Protein AF-A0A7C0XQM9-F1 (afdb_monomer)

Sequence (302 aa):
MDILKLLKTKVIPPDDASYVVSLVIEGLASDVESVFIKGLSRVKKVVLAKAFTKYGWVLAIYGAIGMTYKDLLLIYYNLENPRWTASALIHEAVHIGLGISRADTLDLINDETLAYVASFKSGMLDLYINSINYAVSTLSNCVKAYDEYDLSNIVVPRLIAHKLTNYEFKELLKLVDTDKASLIKLWLRSELSTHELRALATALKLIGLKIKELQKYACREVKESLGIAEYDFRYEGVDSSFLRMIKVLDKAAEDKERARKVLEPWWDELEDLKDLVDTYLDLRSGRLDMLKRILKDLRTNN

Mean predicted aligned error: 6.23 Å

Solvent-accessible surface area (backbone atoms only — not comparable to full-atom values): 16194 Å² total; per-residue (Å²): 129,65,62,68,62,51,47,70,72,28,36,33,56,62,82,74,31,57,63,38,49,48,53,38,69,78,30,56,32,80,70,42,44,68,39,34,52,51,12,54,70,76,33,74,34,35,37,56,21,41,60,87,34,48,60,22,47,54,29,54,72,71,64,42,58,48,49,78,54,91,58,30,35,40,27,38,48,18,84,86,50,45,65,39,28,29,35,36,47,46,23,52,24,25,43,58,30,69,62,70,71,66,81,46,71,55,44,34,25,50,47,38,15,52,16,44,22,47,21,34,50,21,75,43,44,77,83,45,48,66,61,48,52,50,49,30,57,42,21,42,67,24,37,61,86,68,57,58,64,52,36,41,61,45,50,52,11,46,65,45,16,75,74,48,49,87,56,60,51,66,56,57,54,56,38,46,78,73,35,73,60,36,64,61,57,53,45,71,71,49,97,72,53,72,47,51,48,15,13,52,23,32,51,34,51,71,62,72,46,87,53,79,90,34,54,87,47,45,64,78,74,39,76,63,79,89,62,76,72,91,70,61,72,84,58,61,69,60,36,76,58,45,55,49,48,48,53,50,52,53,60,21,18,75,38,70,90,50,20,62,70,67,44,48,94,45,36,87,46,37,61,92,40,45,71,61,50,53,52,47,34,54,61,44,29,56,52,50,53,52,50,52,49,54,54,47,57,60,64,75,75,111

Secondary structure (DSSP, 8-state):
--HHHHHHHHEESHHHHHHHHHHHHHH--TTTHHHHHHHHHHSSEEEEEPTTSHHHHHHHHHT-SEEEETTEEEEE--SS-THHHHHHHHHHHHHHHH-----SHHHHHHHHHHHHHHHIIIIIHHHHHHHHHHHHHHHHTTB--S-HHHIIIIIHHHHHHHHHTTS-HHHHHHHHHH-TTHHHHHHTTS---HHHHHHHHHHHHHTT---GGGGGG--PPBPP-S---S--GGGTT--HHHHHHHHHHHHHHT-HHHHHHHHGGGHHHHGGGHHHHHHHHHHHHHHHHHHHHHHHHHHH--

Structure (mmCIF, N/CA/C/O backbone):
data_AF-A0A7C0XQM9-F1
#
_entry.id   AF-A0A7C0XQM9-F1
#
loop_
_atom_site.group_PDB
_atom_site.id
_atom_site.type_symbol
_atom_site.label_atom_id
_atom_site.label_alt_id
_atom_site.label_comp_id
_atom_site.label_asym_id
_atom_site.label_entity_id
_atom_site.label_seq_id
_atom_site.pdbx_PDB_ins_code
_atom_site.Cartn_x
_atom_site.Cartn_y
_atom_site.Cartn_z
_atom_site.occupancy
_atom_site.B_iso_or_equiv
_atom_site.auth_seq_id
_atom_site.auth_comp_id
_atom_site.auth_asym_id
_atom_site.auth_atom_id
_atom_site.pdbx_PDB_model_num
ATOM 1 N N . MET A 1 1 ? -10.282 -24.094 0.397 1.00 62.53 1 MET A N 1
ATOM 2 C CA . MET A 1 1 ? -9.345 -24.207 -0.743 1.00 62.53 1 MET A CA 1
ATOM 3 C C . MET A 1 1 ? -7.954 -24.129 -0.154 1.00 62.53 1 MET A C 1
ATOM 5 O O . MET A 1 1 ? -7.745 -23.243 0.653 1.00 62.53 1 MET A O 1
ATOM 9 N N . ASP A 1 2 ? -7.058 -25.057 -0.486 1.00 86.31 2 ASP A N 1
ATOM 10 C CA . ASP A 1 2 ? -5.684 -25.049 0.034 1.00 86.31 2 ASP A CA 1
ATOM 11 C C . ASP A 1 2 ? -4.927 -23.812 -0.489 1.00 86.31 2 ASP A C 1
ATOM 13 O O . ASP A 1 2 ? -4.716 -23.668 -1.699 1.00 86.31 2 ASP A O 1
ATOM 17 N N . ILE A 1 3 ? -4.566 -22.906 0.424 1.00 90.56 3 ILE A N 1
ATOM 18 C CA . ILE A 1 3 ? -3.878 -21.646 0.130 1.00 90.56 3 ILE A CA 1
ATOM 19 C C . ILE A 1 3 ? -2.491 -21.870 -0.486 1.00 90.56 3 ILE A C 1
ATOM 21 O O . ILE A 1 3 ? -2.117 -21.151 -1.415 1.00 90.56 3 ILE A O 1
ATOM 25 N N . LEU A 1 4 ? -1.760 -22.909 -0.067 1.00 90.06 4 LEU A N 1
ATOM 26 C CA . LEU A 1 4 ? -0.447 -23.237 -0.621 1.00 90.06 4 LEU A CA 1
ATOM 27 C C . LEU A 1 4 ? -0.584 -23.637 -2.089 1.00 90.06 4 LEU A C 1
ATOM 29 O O . LEU A 1 4 ? 0.167 -23.168 -2.949 1.00 90.06 4 LEU A O 1
ATOM 33 N N . LYS A 1 5 ? -1.583 -24.471 -2.394 1.00 89.94 5 LYS A N 1
ATOM 34 C CA . LYS A 1 5 ? -1.900 -24.864 -3.772 1.00 89.94 5 LYS A CA 1
ATOM 35 C C . LYS A 1 5 ? -2.326 -23.659 -4.616 1.00 89.94 5 LYS A C 1
ATOM 37 O O . LYS A 1 5 ? -1.919 -23.547 -5.775 1.00 89.94 5 LYS A O 1
ATOM 42 N N . LEU A 1 6 ? -3.122 -22.750 -4.053 1.00 91.56 6 LEU A N 1
ATOM 43 C CA . LEU A 1 6 ? -3.544 -21.529 -4.743 1.00 91.56 6 LEU A CA 1
ATOM 44 C C . LEU A 1 6 ? -2.346 -20.634 -5.087 1.00 91.56 6 LEU A C 1
ATOM 46 O O . LEU A 1 6 ? -2.199 -20.217 -6.234 1.00 91.56 6 LEU A O 1
ATOM 50 N N . LEU A 1 7 ? -1.470 -20.378 -4.118 1.00 92.12 7 LEU A N 1
ATOM 51 C CA . LEU A 1 7 ? -0.290 -19.538 -4.301 1.00 92.12 7 LEU A CA 1
ATOM 52 C C . LEU A 1 7 ? 0.687 -20.145 -5.312 1.00 92.12 7 LEU A C 1
ATOM 54 O O . LEU A 1 7 ? 1.045 -19.478 -6.281 1.00 92.12 7 LEU A O 1
ATOM 58 N N . LYS A 1 8 ? 1.023 -21.436 -5.181 1.00 89.19 8 LYS A N 1
ATOM 59 C CA . LYS A 1 8 ? 1.911 -22.139 -6.128 1.00 89.19 8 LYS A CA 1
ATOM 60 C C . LYS A 1 8 ? 1.404 -22.127 -7.571 1.00 89.19 8 LYS A C 1
ATOM 62 O O . LYS A 1 8 ? 2.198 -22.203 -8.501 1.00 89.19 8 LYS A O 1
ATOM 67 N N . THR A 1 9 ? 0.089 -22.057 -7.775 1.00 90.00 9 THR A N 1
ATOM 68 C CA . THR A 1 9 ? -0.500 -22.022 -9.122 1.00 90.00 9 THR A CA 1
ATOM 69 C C . THR A 1 9 ? -0.683 -20.609 -9.666 1.00 90.00 9 THR A C 1
ATOM 71 O O . THR A 1 9 ? -0.750 -20.446 -10.887 1.00 90.00 9 THR A O 1
ATOM 74 N N . LYS A 1 10 ? -0.771 -19.584 -8.812 1.00 93.12 10 LYS A N 1
ATOM 75 C CA . LYS A 1 10 ? -1.000 -18.194 -9.235 1.00 93.12 10 LYS A CA 1
ATOM 76 C C . LYS A 1 10 ? 0.265 -17.353 -9.336 1.00 93.12 10 LYS A C 1
ATOM 78 O O . LYS A 1 10 ? 0.301 -16.497 -10.218 1.00 93.12 10 LYS A O 1
ATOM 83 N N . VAL A 1 11 ? 1.247 -17.568 -8.465 1.00 93.56 11 VAL A N 1
ATOM 84 C CA . VAL A 1 11 ? 2.450 -16.733 -8.379 1.00 93.56 11 VAL A CA 1
ATOM 85 C C . VAL A 1 11 ? 3.465 -17.146 -9.444 1.00 93.56 11 VAL A C 1
ATOM 87 O O . VAL A 1 11 ? 3.767 -18.329 -9.596 1.00 93.56 11 VAL A O 1
ATOM 90 N N . ILE A 1 12 ? 3.966 -16.170 -10.201 1.00 92.25 12 ILE A N 1
ATOM 91 C CA . ILE A 1 12 ? 4.981 -16.349 -11.241 1.00 92.25 12 ILE A CA 1
ATOM 92 C C . ILE A 1 12 ? 6.091 -15.287 -11.118 1.00 92.25 12 ILE A C 1
ATOM 94 O O . ILE A 1 12 ? 5.784 -14.160 -10.731 1.00 92.25 12 ILE A O 1
ATOM 98 N N . PRO A 1 13 ? 7.346 -15.609 -11.488 1.00 87.12 13 PRO A N 1
ATOM 99 C CA . PRO A 1 13 ? 7.817 -16.935 -11.899 1.00 87.12 13 PRO A CA 1
ATOM 100 C C . PRO A 1 13 ? 7.922 -17.917 -10.705 1.00 87.12 13 PRO A C 1
ATOM 102 O O . PRO A 1 13 ? 8.110 -17.476 -9.573 1.00 87.12 13 PRO A O 1
ATOM 105 N N . PRO A 1 14 ? 7.792 -19.243 -10.923 1.00 75.31 14 PRO A N 1
ATOM 106 C CA . PRO A 1 14 ? 7.756 -20.230 -9.835 1.00 75.31 14 PRO A CA 1
ATOM 107 C C . PRO A 1 14 ? 9.020 -20.282 -8.965 1.00 75.31 14 PRO A C 1
ATOM 109 O O . PRO A 1 14 ? 8.920 -20.542 -7.767 1.00 75.31 14 PRO A O 1
ATOM 112 N N . ASP A 1 15 ? 10.189 -20.018 -9.551 1.00 78.62 15 ASP A N 1
ATOM 113 C CA . ASP A 1 15 ? 11.476 -20.149 -8.857 1.00 78.62 15 ASP A CA 1
ATOM 114 C C . ASP A 1 15 ? 11.630 -19.088 -7.757 1.00 78.62 15 ASP A C 1
ATOM 116 O O . ASP A 1 15 ? 11.975 -19.411 -6.619 1.00 78.62 15 ASP A O 1
ATOM 120 N N . ASP A 1 16 ? 11.258 -17.840 -8.061 1.00 74.06 16 ASP A N 1
ATOM 121 C CA . ASP A 1 16 ? 11.227 -16.735 -7.093 1.00 74.06 16 ASP A CA 1
ATOM 122 C C . ASP A 1 16 ? 10.041 -16.851 -6.115 1.00 74.06 16 ASP A C 1
ATOM 124 O O . ASP A 1 16 ? 10.056 -16.286 -5.020 1.00 74.06 16 ASP A O 1
ATOM 128 N N . ALA A 1 17 ? 8.996 -17.595 -6.494 1.00 79.25 17 ALA A N 1
ATOM 129 C CA . ALA A 1 17 ? 7.778 -17.713 -5.704 1.00 79.25 17 ALA A CA 1
ATOM 130 C C . ALA A 1 17 ? 7.969 -18.540 -4.430 1.00 79.25 17 ALA A C 1
ATOM 132 O O . ALA A 1 17 ? 7.284 -18.282 -3.447 1.00 79.25 17 ALA A O 1
ATOM 133 N N . SER A 1 18 ? 8.865 -19.531 -4.422 1.00 85.50 18 SER A N 1
ATOM 134 C CA . SER A 1 18 ? 8.952 -20.515 -3.330 1.00 85.50 18 SER A CA 1
ATOM 135 C C . SER A 1 18 ? 9.133 -19.876 -1.945 1.00 85.50 18 SER A C 1
ATOM 137 O O . SER A 1 18 ? 8.379 -20.201 -1.026 1.00 85.50 18 SER A O 1
ATOM 139 N N . TYR A 1 19 ? 10.061 -18.925 -1.823 1.00 89.25 19 TYR A N 1
ATOM 140 C CA . TYR A 1 19 ? 10.363 -18.247 -0.562 1.00 89.25 19 TYR A CA 1
ATOM 141 C C . TYR A 1 19 ? 9.308 -17.204 -0.171 1.00 89.25 19 TYR A C 1
ATOM 143 O O . TYR A 1 19 ? 8.887 -17.134 0.979 1.00 89.25 19 TYR A O 1
ATOM 151 N N . VAL A 1 20 ? 8.806 -16.413 -1.124 1.00 93.44 20 VAL A N 1
ATOM 152 C CA . VAL A 1 20 ? 7.725 -15.448 -0.839 1.00 93.44 20 VAL A CA 1
ATOM 153 C C . VAL A 1 20 ? 6.455 -16.180 -0.405 1.00 93.44 20 VAL A C 1
ATOM 155 O O . VAL A 1 20 ? 5.781 -15.761 0.533 1.00 93.44 20 VAL A O 1
ATOM 158 N N . VAL A 1 21 ? 6.140 -17.303 -1.053 1.00 94.31 21 VAL A N 1
ATOM 159 C CA . VAL A 1 21 ? 4.997 -18.144 -0.695 1.00 94.31 21 VAL A CA 1
ATOM 160 C C . VAL A 1 21 ? 5.174 -18.743 0.695 1.00 94.31 21 VAL A C 1
ATOM 162 O O . VAL A 1 21 ? 4.203 -18.736 1.443 1.00 94.31 21 VAL A O 1
ATOM 165 N N . SER A 1 22 ? 6.366 -19.217 1.078 1.00 93.88 22 SER A N 1
ATOM 166 C CA . SER A 1 22 ? 6.574 -19.717 2.444 1.00 93.88 22 SER A CA 1
ATOM 167 C C . SER A 1 22 ? 6.374 -18.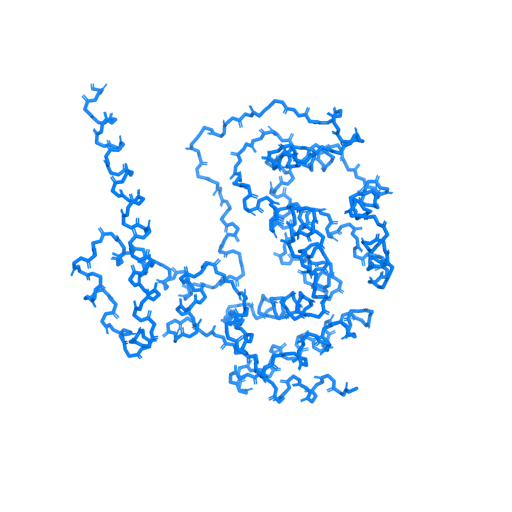614 3.482 1.00 93.88 22 SER A C 1
ATOM 169 O O . SER A 1 22 ? 5.627 -18.829 4.430 1.00 93.88 22 SER A O 1
ATOM 171 N N . LEU A 1 23 ? 6.911 -17.408 3.250 1.00 95.56 23 LEU A N 1
ATOM 172 C CA . LEU A 1 23 ? 6.701 -16.256 4.137 1.00 95.56 23 LEU A CA 1
ATOM 173 C C . LEU A 1 23 ? 5.214 -15.914 4.313 1.00 95.56 23 LEU A C 1
ATOM 175 O O . LEU A 1 23 ? 4.776 -15.633 5.426 1.00 95.56 23 LEU A O 1
ATOM 179 N N . VAL A 1 24 ? 4.427 -15.952 3.232 1.00 96.69 24 VAL A N 1
ATOM 180 C CA . VAL A 1 24 ? 2.978 -15.716 3.315 1.00 96.69 24 VAL A CA 1
ATOM 181 C C . VAL A 1 24 ? 2.279 -16.846 4.067 1.00 96.69 24 VAL A C 1
ATOM 183 O O . VAL A 1 24 ? 1.455 -16.570 4.924 1.00 96.69 24 VAL A O 1
ATOM 186 N N . ILE A 1 25 ? 2.593 -18.109 3.780 1.00 95.00 25 ILE A N 1
ATOM 187 C CA . ILE A 1 25 ? 1.937 -19.256 4.427 1.00 95.00 25 ILE A CA 1
ATOM 188 C C . ILE A 1 25 ? 2.244 -19.329 5.924 1.00 95.00 25 ILE A C 1
ATOM 190 O O . ILE A 1 25 ? 1.354 -19.637 6.710 1.00 95.00 25 ILE A O 1
ATOM 194 N N . GLU A 1 26 ? 3.484 -19.053 6.314 1.00 94.19 26 GLU A N 1
ATOM 195 C CA . GLU A 1 26 ? 3.918 -19.079 7.712 1.00 94.19 26 GLU A CA 1
ATOM 196 C C . GLU A 1 26 ? 3.414 -17.860 8.495 1.00 94.19 26 GLU A C 1
ATOM 198 O O . GLU A 1 26 ? 3.158 -17.968 9.693 1.00 94.19 26 GLU A O 1
ATOM 203 N N . GLY A 1 27 ? 3.274 -16.709 7.827 1.00 94.38 27 GLY A N 1
ATOM 204 C CA . GLY A 1 27 ? 2.912 -15.444 8.463 1.00 94.38 27 GLY A CA 1
ATOM 205 C C . GLY A 1 27 ? 1.423 -15.100 8.447 1.00 94.38 27 GLY A C 1
ATOM 206 O O . GLY A 1 27 ? 0.978 -14.381 9.336 1.00 94.38 27 GLY A O 1
ATOM 207 N N . LEU A 1 28 ? 0.641 -15.559 7.462 1.00 97.44 28 LEU A N 1
ATOM 208 C CA . LEU A 1 28 ? -0.731 -15.083 7.250 1.00 97.44 28 LEU A CA 1
ATOM 209 C C . LEU A 1 28 ? -1.633 -15.355 8.460 1.00 97.44 28 LEU A C 1
ATOM 211 O O . LEU A 1 28 ? -1.853 -16.498 8.859 1.00 97.44 28 LEU A O 1
ATOM 215 N N . ALA A 1 29 ? -2.217 -14.288 9.004 1.00 97.50 29 ALA A N 1
ATOM 216 C CA . ALA A 1 29 ? -3.145 -14.393 10.121 1.00 97.50 29 ALA A CA 1
ATOM 217 C C . ALA A 1 29 ? -4.414 -15.182 9.739 1.00 97.50 29 ALA A C 1
ATOM 219 O O . ALA A 1 29 ? -5.052 -14.924 8.714 1.00 97.50 29 ALA A O 1
ATOM 220 N N . SER A 1 30 ? -4.811 -16.130 10.595 1.00 96.25 30 SER A N 1
ATOM 221 C CA . SER A 1 30 ? -5.924 -17.055 10.311 1.00 96.25 30 SER A CA 1
ATOM 222 C C . SER A 1 30 ? -7.278 -16.364 10.086 1.00 96.25 30 SER A C 1
ATOM 224 O O . SER A 1 30 ? -8.079 -16.812 9.266 1.00 96.25 30 SER A O 1
ATOM 226 N N . ASP A 1 31 ? -7.529 -15.235 10.754 1.00 97.44 31 ASP A N 1
ATOM 227 C CA . ASP A 1 31 ? -8.754 -14.440 10.618 1.00 97.44 31 ASP A CA 1
ATOM 228 C C . ASP A 1 31 ? -8.759 -13.539 9.364 1.00 97.44 31 ASP A C 1
ATOM 230 O O . ASP A 1 31 ? -9.816 -13.055 8.949 1.00 97.44 31 ASP A O 1
ATOM 234 N N . VAL A 1 32 ? -7.606 -13.379 8.703 1.00 98.00 32 VAL A N 1
ATOM 235 C CA . VAL A 1 32 ? -7.420 -12.653 7.432 1.00 98.00 32 VAL A CA 1
ATOM 236 C C . VAL A 1 32 ? -7.522 -13.589 6.220 1.00 98.00 32 VAL A C 1
ATOM 238 O O . VAL A 1 32 ? -7.944 -13.164 5.138 1.00 98.00 32 VAL A O 1
ATOM 241 N N . GLU A 1 33 ? -7.184 -14.873 6.390 1.00 97.25 33 GLU A N 1
ATOM 242 C CA . GLU A 1 33 ? -7.011 -15.857 5.309 1.00 97.25 33 GLU A CA 1
ATOM 243 C C . GLU A 1 33 ? -8.175 -15.879 4.309 1.00 97.25 33 GLU A C 1
ATOM 245 O O . GLU A 1 33 ? -7.972 -15.877 3.093 1.00 97.25 33 GLU A O 1
ATOM 250 N N . SER A 1 34 ? -9.413 -15.841 4.806 1.00 96.06 34 SER A N 1
ATOM 251 C CA . SER A 1 34 ? -10.606 -15.890 3.952 1.00 96.06 34 SER A CA 1
ATOM 252 C C . SER A 1 34 ? -10.695 -14.717 2.963 1.00 96.06 34 SER A C 1
ATOM 254 O O . SER A 1 34 ? -11.076 -14.911 1.803 1.00 96.06 34 SER A O 1
ATOM 256 N N . VAL A 1 35 ? -10.303 -13.512 3.388 1.00 97.75 35 VAL A N 1
ATOM 257 C CA . VAL A 1 35 ? -10.314 -12.301 2.555 1.00 97.75 35 VAL A CA 1
ATOM 258 C C . VAL A 1 35 ? -9.148 -12.329 1.574 1.00 97.75 35 VAL A C 1
ATOM 260 O O . VAL A 1 35 ? -9.344 -12.060 0.388 1.00 97.75 35 VAL A O 1
ATOM 263 N N . PHE A 1 36 ? -7.969 -12.749 2.033 1.00 98.00 36 PHE A N 1
ATOM 264 C CA . PHE A 1 36 ? -6.795 -12.936 1.183 1.00 98.00 36 PHE A CA 1
ATOM 265 C C . PHE A 1 36 ? -7.066 -13.932 0.040 1.00 98.00 36 PHE A C 1
ATOM 267 O O . PHE A 1 36 ? -6.849 -13.623 -1.136 1.00 98.00 36 PHE A O 1
ATOM 274 N N . ILE A 1 37 ? -7.641 -15.100 0.355 1.00 97.00 37 ILE A N 1
ATOM 275 C CA . ILE A 1 37 ? -8.032 -16.113 -0.637 1.00 97.00 37 ILE A CA 1
ATOM 276 C C . ILE A 1 37 ? -9.053 -15.550 -1.632 1.00 97.00 37 ILE A C 1
ATOM 278 O O . ILE A 1 37 ? -8.925 -15.766 -2.843 1.00 97.00 37 ILE A O 1
ATOM 282 N N . LYS A 1 38 ? -10.064 -14.822 -1.139 1.00 96.56 38 LYS A N 1
ATOM 283 C CA . LYS A 1 38 ? -11.065 -14.162 -1.986 1.00 96.56 38 LYS A CA 1
ATOM 284 C C . LYS A 1 38 ? -10.393 -13.199 -2.967 1.00 96.56 38 LYS A C 1
ATOM 286 O O . LYS A 1 38 ? -10.725 -13.234 -4.152 1.00 96.56 38 LYS A O 1
ATOM 291 N N . GLY A 1 39 ? -9.418 -12.416 -2.517 1.00 96.44 39 GLY A N 1
ATOM 292 C CA . GLY A 1 39 ? -8.620 -11.534 -3.365 1.00 96.44 39 GLY A CA 1
ATOM 293 C C . GLY A 1 39 ? -7.856 -12.267 -4.459 1.00 96.44 39 GLY A C 1
ATOM 294 O O . GLY A 1 39 ? -8.054 -12.011 -5.647 1.00 96.44 39 GLY A O 1
ATOM 295 N N . LEU A 1 40 ? -7.058 -13.264 -4.075 1.00 95.88 40 LEU A N 1
ATOM 296 C CA . LEU A 1 40 ? -6.293 -14.074 -5.026 1.00 95.88 40 LEU A CA 1
ATOM 297 C C . LEU A 1 40 ? -7.179 -14.783 -6.056 1.00 95.88 40 LEU A C 1
ATOM 299 O O . LEU A 1 40 ? -6.780 -14.954 -7.210 1.00 95.88 40 LEU A O 1
ATOM 303 N N . SER A 1 41 ? -8.385 -15.203 -5.666 1.00 94.44 41 SER A N 1
ATOM 304 C CA . SER A 1 41 ? -9.328 -15.858 -6.579 1.00 94.44 41 SER A CA 1
ATOM 305 C C . SER A 1 41 ? -9.815 -14.945 -7.713 1.00 94.44 41 SER A C 1
ATOM 307 O O . SER A 1 41 ? -10.169 -15.454 -8.775 1.00 94.44 41 SER A O 1
ATOM 309 N N . ARG A 1 42 ? -9.777 -13.618 -7.519 1.00 94.44 42 ARG A N 1
ATOM 310 C CA . ARG A 1 42 ? -10.271 -12.606 -8.469 1.00 94.44 42 ARG A CA 1
ATOM 311 C C . ARG A 1 42 ? -9.245 -12.176 -9.517 1.00 94.44 42 ARG A C 1
ATOM 313 O O . AR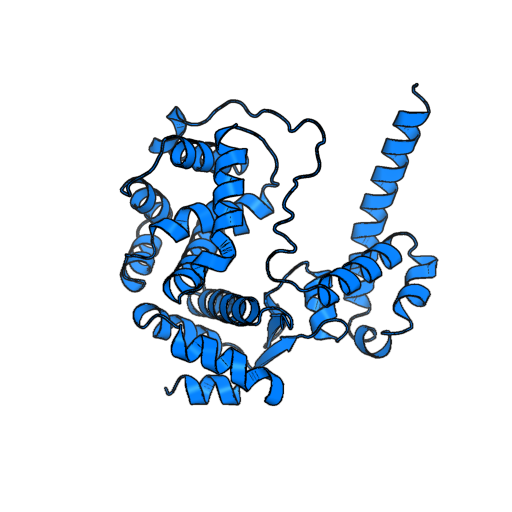G A 1 42 ? -9.629 -11.569 -10.509 1.00 94.44 42 ARG A O 1
ATOM 320 N N . VAL A 1 43 ? -7.968 -12.497 -9.325 1.00 94.62 43 VAL A N 1
ATOM 321 C CA . VAL A 1 43 ? -6.902 -12.198 -10.296 1.00 94.62 43 VAL A CA 1
ATOM 322 C C . VAL A 1 43 ? -6.495 -13.448 -11.051 1.00 94.62 43 VAL A C 1
ATOM 324 O O . VAL A 1 43 ? -6.568 -14.554 -10.518 1.00 94.62 43 VAL A O 1
ATOM 327 N N . LYS A 1 44 ? -6.024 -13.314 -12.289 1.00 95.56 44 LYS A N 1
ATOM 328 C CA . LYS A 1 44 ? -5.575 -14.461 -13.087 1.00 95.56 44 LYS A CA 1
ATOM 329 C C . LYS A 1 44 ? -4.261 -15.027 -12.554 1.00 95.56 44 LYS A C 1
ATOM 331 O O . LYS A 1 44 ? -4.171 -16.229 -12.291 1.00 95.56 44 LYS A O 1
ATOM 336 N N . LYS A 1 45 ? -3.264 -14.159 -12.367 1.00 96.81 45 LYS A N 1
ATOM 337 C CA . LYS A 1 45 ? -1.923 -14.482 -11.860 1.00 96.81 45 LYS A CA 1
ATOM 338 C C . LYS A 1 45 ? -1.406 -13.363 -10.960 1.00 96.81 45 LYS A C 1
ATOM 340 O O . LYS A 1 45 ? -1.832 -12.217 -11.087 1.00 96.81 45 LYS A O 1
ATOM 345 N N . VAL A 1 46 ? -0.473 -13.728 -10.090 1.00 97.31 46 VAL A N 1
ATOM 346 C CA . VAL A 1 46 ? 0.355 -12.798 -9.322 1.00 97.31 46 VAL A CA 1
ATOM 347 C C . VAL A 1 46 ? 1.734 -12.790 -9.965 1.00 97.31 46 VAL A C 1
ATOM 349 O O . VAL A 1 46 ? 2.357 -13.843 -10.078 1.00 97.31 46 VAL A O 1
ATOM 352 N N . VAL A 1 47 ? 2.203 -11.631 -10.406 1.00 97.31 47 VAL A N 1
ATOM 353 C CA . VAL A 1 47 ? 3.529 -11.466 -10.999 1.00 97.31 47 VAL A CA 1
ATOM 354 C C . VAL A 1 47 ? 4.459 -10.863 -9.958 1.00 97.31 47 VAL A C 1
ATOM 356 O O . VAL A 1 47 ? 4.246 -9.731 -9.532 1.00 97.31 47 VAL A O 1
ATOM 359 N N . LEU A 1 48 ? 5.507 -11.598 -9.591 1.00 96.88 48 LEU A N 1
ATOM 360 C CA . LEU A 1 48 ? 6.637 -11.073 -8.833 1.00 96.88 48 LEU A CA 1
ATOM 361 C C . LEU A 1 48 ? 7.562 -10.333 -9.805 1.00 96.88 48 LEU A C 1
ATOM 363 O O . LEU A 1 48 ? 8.354 -10.930 -10.534 1.00 96.88 48 LEU A O 1
ATOM 367 N N . ALA A 1 49 ? 7.386 -9.020 -9.873 1.00 95.25 49 ALA A N 1
ATOM 368 C CA . ALA A 1 49 ? 8.040 -8.147 -10.830 1.00 95.25 49 ALA A CA 1
ATOM 369 C C . ALA A 1 49 ? 9.434 -7.742 -10.339 1.00 95.25 49 ALA A C 1
ATOM 371 O O . ALA A 1 49 ? 9.575 -7.084 -9.310 1.00 95.25 49 ALA A O 1
ATOM 372 N N . LYS A 1 50 ? 10.467 -8.100 -11.102 1.00 94.94 50 LYS A N 1
ATOM 373 C CA . LYS A 1 50 ? 11.852 -7.678 -10.855 1.00 94.94 50 LYS A CA 1
ATOM 374 C C . LYS A 1 50 ? 12.124 -6.311 -11.477 1.00 94.94 50 LYS A C 1
ATOM 376 O O . LYS A 1 50 ? 11.505 -5.941 -12.479 1.00 94.94 50 LYS A O 1
ATOM 381 N N . ALA A 1 51 ? 13.088 -5.581 -10.924 1.00 94.62 51 ALA A N 1
ATOM 382 C CA . ALA A 1 51 ? 13.592 -4.363 -11.550 1.00 94.62 51 ALA A CA 1
ATOM 383 C C . ALA A 1 51 ? 14.087 -4.642 -12.984 1.00 94.62 51 ALA A C 1
ATOM 385 O O . ALA A 1 51 ? 14.600 -5.721 -13.273 1.00 94.62 51 ALA A O 1
ATOM 386 N N . PHE A 1 52 ? 13.936 -3.650 -13.860 1.00 95.25 52 PHE A N 1
ATOM 387 C CA . PHE A 1 52 ? 14.306 -3.674 -15.279 1.00 95.25 52 PHE A CA 1
ATOM 388 C C . PHE A 1 52 ? 13.596 -4.739 -16.130 1.00 95.25 52 PHE A C 1
ATOM 390 O O . PHE A 1 52 ? 14.073 -5.078 -17.205 1.00 95.25 52 PHE A O 1
ATOM 397 N N . THR A 1 53 ? 12.444 -5.232 -15.675 1.00 95.19 53 THR A N 1
ATOM 398 C CA . THR A 1 53 ? 11.528 -6.068 -16.471 1.00 95.19 53 THR A CA 1
ATOM 399 C C . THR A 1 53 ? 10.267 -5.281 -16.807 1.00 95.19 53 THR A C 1
ATOM 401 O O . THR A 1 53 ? 9.946 -4.322 -16.101 1.00 95.19 53 THR A O 1
ATOM 404 N N . LYS A 1 54 ? 9.501 -5.700 -17.817 1.00 94.50 54 LYS A N 1
ATOM 405 C CA . LYS A 1 54 ? 8.236 -5.074 -18.237 1.00 94.50 54 LYS A CA 1
ATOM 406 C C . LYS A 1 54 ? 7.341 -4.695 -17.056 1.00 94.50 54 LYS A C 1
ATOM 408 O O . LYS A 1 54 ? 6.924 -3.551 -16.921 1.00 94.50 54 LYS A O 1
ATOM 413 N N . TYR A 1 55 ? 7.071 -5.635 -16.153 1.00 95.31 55 TYR A N 1
ATOM 414 C CA . TYR A 1 55 ? 6.206 -5.363 -15.000 1.00 95.31 55 TYR A CA 1
ATOM 415 C C . TYR A 1 55 ? 6.899 -4.555 -13.898 1.00 95.31 55 TYR A C 1
ATOM 417 O O . TYR A 1 55 ? 6.223 -3.823 -13.178 1.00 95.31 55 TYR A O 1
ATOM 425 N N . GLY A 1 56 ? 8.230 -4.621 -13.797 1.00 94.62 56 GLY A N 1
ATOM 426 C CA . GLY A 1 56 ? 9.000 -3.704 -12.957 1.00 94.62 56 GLY A CA 1
ATOM 427 C C . GLY A 1 56 ? 8.860 -2.256 -13.430 1.00 94.62 56 GLY A C 1
ATOM 428 O O . GLY A 1 56 ? 8.605 -1.371 -12.618 1.00 94.62 56 GLY A O 1
ATOM 429 N N . TRP A 1 57 ? 8.939 -2.021 -14.742 1.00 94.19 57 TRP A N 1
ATOM 430 C CA . TRP A 1 57 ? 8.735 -0.701 -15.340 1.00 94.19 57 TRP A CA 1
ATOM 431 C C . TRP A 1 57 ? 7.323 -0.167 -15.122 1.00 94.19 57 TRP A C 1
ATOM 433 O O . TRP A 1 57 ? 7.180 1.001 -14.773 1.00 94.19 57 TRP A O 1
ATOM 443 N N . VAL A 1 58 ? 6.293 -1.012 -15.261 1.00 93.69 58 VAL A N 1
ATOM 444 C CA . VAL A 1 58 ? 4.910 -0.629 -14.922 1.00 93.69 58 VAL A CA 1
ATOM 445 C C . VAL A 1 58 ? 4.845 -0.115 -13.483 1.00 93.69 58 VAL A C 1
ATOM 447 O O . VAL A 1 58 ? 4.406 1.009 -13.258 1.00 93.69 58 VAL A O 1
ATOM 450 N N . LEU A 1 59 ? 5.349 -0.889 -12.520 1.00 91.56 59 LEU A N 1
ATOM 451 C CA . LEU A 1 59 ? 5.353 -0.500 -11.109 1.00 91.56 59 LEU A CA 1
ATOM 452 C C . LEU A 1 59 ? 6.108 0.817 -10.862 1.00 91.56 59 LEU A C 1
ATOM 454 O O . LEU A 1 59 ? 5.601 1.694 -10.165 1.00 91.56 59 LEU A O 1
ATOM 458 N N . ALA A 1 60 ? 7.273 1.009 -11.486 1.00 89.75 60 ALA A N 1
ATOM 459 C CA . ALA A 1 60 ? 8.033 2.253 -11.359 1.00 89.75 60 ALA A CA 1
ATOM 460 C C . ALA A 1 60 ? 7.333 3.476 -11.966 1.00 89.75 60 ALA A C 1
ATOM 462 O O . ALA A 1 60 ? 7.339 4.539 -11.349 1.00 89.75 60 ALA A O 1
ATOM 463 N N . ILE A 1 61 ? 6.706 3.337 -13.137 1.00 87.69 61 ILE A N 1
ATOM 464 C CA . ILE A 1 61 ? 5.965 4.427 -13.792 1.00 87.69 61 ILE A CA 1
ATOM 465 C C . ILE A 1 61 ? 4.800 4.899 -12.914 1.00 87.69 61 ILE A C 1
ATOM 467 O O . ILE A 1 61 ? 4.569 6.103 -12.792 1.00 87.69 61 ILE A O 1
ATOM 471 N N . TYR A 1 62 ? 4.101 3.963 -12.268 1.00 85.19 62 TYR A N 1
ATOM 472 C CA . TYR A 1 62 ? 3.007 4.268 -11.343 1.00 85.19 62 TYR A CA 1
ATOM 473 C C .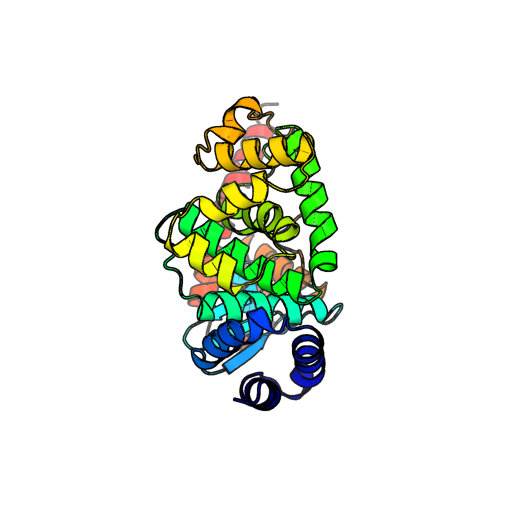 TYR A 1 62 ? 3.475 4.645 -9.929 1.00 85.19 62 TYR A C 1
ATOM 475 O O . TYR A 1 62 ? 2.655 5.079 -9.124 1.00 85.19 62 TYR A O 1
ATOM 483 N N . GLY A 1 63 ? 4.770 4.514 -9.618 1.00 83.12 63 GLY A N 1
ATOM 484 C CA . GLY A 1 63 ? 5.301 4.767 -8.278 1.00 83.12 63 GLY A CA 1
ATOM 485 C C . GLY A 1 63 ? 4.733 3.816 -7.219 1.00 83.12 63 GLY A C 1
ATOM 486 O O . GLY A 1 63 ? 4.458 4.248 -6.104 1.00 83.12 63 GLY A O 1
ATOM 487 N N . ALA A 1 64 ? 4.524 2.547 -7.577 1.00 85.44 64 ALA A N 1
ATOM 488 C CA . ALA A 1 64 ? 3.882 1.542 -6.734 1.00 85.44 64 ALA A CA 1
ATOM 489 C C . ALA A 1 64 ? 4.786 0.321 -6.507 1.00 85.44 64 ALA A C 1
ATOM 491 O O . ALA A 1 64 ? 5.597 -0.034 -7.359 1.00 85.44 64 ALA A O 1
ATOM 492 N N . ILE A 1 65 ? 4.604 -0.362 -5.375 1.00 89.38 65 ILE A N 1
ATOM 493 C CA . ILE A 1 65 ? 5.253 -1.655 -5.072 1.00 89.38 65 ILE A CA 1
ATOM 494 C C . ILE A 1 65 ? 4.294 -2.844 -5.210 1.00 89.38 65 ILE A C 1
ATOM 496 O O . ILE A 1 65 ? 4.715 -3.997 -5.167 1.00 89.38 65 ILE A O 1
ATOM 500 N N . GLY A 1 66 ? 3.008 -2.564 -5.400 1.00 90.81 66 GLY A N 1
ATOM 501 C CA . GLY A 1 66 ? 1.949 -3.523 -5.655 1.00 90.81 66 GLY A CA 1
ATOM 502 C C . GLY A 1 66 ? 0.792 -2.816 -6.355 1.00 90.81 66 GLY A C 1
ATOM 503 O O . GLY A 1 66 ? 0.516 -1.661 -6.044 1.00 90.81 66 GLY A O 1
ATOM 504 N N . MET A 1 67 ? 0.179 -3.449 -7.355 1.00 92.31 67 MET A N 1
ATOM 505 C CA . MET A 1 67 ? -1.028 -2.923 -8.005 1.00 92.31 67 MET A CA 1
ATOM 506 C C . MET A 1 67 ? -1.729 -3.982 -8.855 1.00 92.31 67 MET A C 1
ATOM 508 O O . MET A 1 67 ? -1.121 -4.951 -9.318 1.00 92.31 67 MET A O 1
ATOM 512 N N . THR A 1 68 ? -2.998 -3.739 -9.175 1.00 91.06 68 THR A N 1
ATOM 513 C CA . THR A 1 68 ? -3.672 -4.467 -10.254 1.00 91.06 68 THR A CA 1
ATOM 514 C C . THR A 1 68 ? -3.359 -3.835 -11.612 1.00 91.06 68 THR A C 1
ATOM 516 O O . THR A 1 68 ? -3.444 -2.622 -11.789 1.00 91.06 68 THR A O 1
ATOM 519 N N . TYR A 1 69 ? -2.993 -4.661 -12.592 1.00 87.06 69 TYR A N 1
ATOM 520 C CA . TYR A 1 69 ? -2.782 -4.243 -13.978 1.00 87.06 69 TYR A CA 1
ATOM 521 C C . TYR A 1 69 ? -3.466 -5.243 -14.909 1.00 87.06 69 TYR A C 1
ATOM 523 O O . TYR A 1 69 ? -3.022 -6.384 -15.054 1.00 87.06 69 TYR A O 1
ATOM 531 N N . LYS A 1 70 ? -4.566 -4.814 -15.540 1.00 85.19 70 LYS A N 1
ATOM 532 C CA . LYS A 1 70 ? -5.489 -5.694 -16.279 1.00 85.19 70 LYS A CA 1
ATOM 533 C C . LYS A 1 70 ? -6.042 -6.791 -15.354 1.00 85.19 70 LYS A C 1
ATOM 535 O O . LYS A 1 70 ? -6.659 -6.477 -14.344 1.00 85.19 70 LYS A O 1
ATOM 540 N N . ASP A 1 71 ? -5.833 -8.061 -15.684 1.00 87.00 71 ASP A N 1
ATOM 541 C CA . ASP A 1 71 ? -6.245 -9.230 -14.901 1.00 87.00 71 ASP A CA 1
ATOM 542 C C . ASP A 1 71 ? -5.124 -9.776 -13.991 1.00 87.00 71 ASP A C 1
ATOM 544 O O . ASP A 1 71 ? -5.268 -10.856 -13.406 1.00 87.00 71 ASP A O 1
ATOM 548 N N . LEU A 1 72 ? -4.007 -9.052 -13.864 1.00 94.88 72 LEU A N 1
ATOM 549 C CA . LEU A 1 72 ? -2.835 -9.443 -13.082 1.00 94.88 72 LEU A CA 1
ATOM 550 C C . LEU A 1 72 ? -2.731 -8.634 -11.789 1.00 94.88 72 LEU A C 1
ATOM 552 O O . LEU A 1 72 ? -3.007 -7.435 -11.772 1.00 94.88 72 LEU A O 1
ATOM 556 N N . LEU A 1 73 ? -2.253 -9.286 -10.730 1.00 97.31 73 LEU A N 1
ATOM 557 C CA . LEU A 1 73 ? -1.712 -8.607 -9.556 1.00 97.31 73 LEU A CA 1
ATOM 558 C C . LEU A 1 73 ? -0.192 -8.520 -9.709 1.00 97.31 73 LEU A C 1
ATOM 560 O O . LEU A 1 73 ? 0.479 -9.551 -9.713 1.00 97.31 73 LEU A O 1
ATOM 564 N N . LEU A 1 74 ? 0.349 -7.317 -9.864 1.00 96.88 74 LEU A N 1
ATOM 565 C CA . LEU A 1 74 ? 1.790 -7.079 -9.914 1.00 96.88 74 LEU A CA 1
ATOM 566 C C . LEU A 1 74 ? 2.279 -6.770 -8.503 1.00 96.88 74 LEU A C 1
ATOM 568 O O . LEU A 1 74 ? 1.718 -5.889 -7.862 1.00 96.88 74 LEU A O 1
ATOM 572 N N . ILE A 1 75 ? 3.317 -7.461 -8.040 1.00 97.31 75 ILE A N 1
ATOM 573 C CA . ILE A 1 75 ? 3.982 -7.208 -6.757 1.00 97.31 75 ILE A CA 1
ATOM 574 C C . ILE A 1 75 ? 5.476 -7.068 -7.020 1.00 97.31 75 ILE A C 1
ATOM 576 O O . ILE A 1 75 ? 6.068 -7.928 -7.673 1.00 97.31 75 ILE A O 1
ATOM 580 N N . TYR A 1 76 ? 6.103 -6.015 -6.505 1.00 95.88 76 TYR A N 1
ATOM 581 C CA . TYR A 1 76 ? 7.542 -5.837 -6.627 1.00 95.88 76 TYR A CA 1
ATOM 582 C C . TYR A 1 76 ? 8.296 -6.928 -5.857 1.00 95.88 76 TYR A C 1
ATOM 584 O O . TYR A 1 76 ? 8.049 -7.160 -4.668 1.00 95.88 76 TYR A O 1
ATOM 592 N N . TYR A 1 77 ? 9.237 -7.593 -6.528 1.00 95.62 77 TYR A N 1
ATOM 593 C CA . TYR A 1 77 ? 10.109 -8.580 -5.906 1.00 95.62 77 TYR A CA 1
ATOM 594 C C . TYR A 1 77 ? 11.363 -7.913 -5.345 1.00 95.62 77 TYR A C 1
ATOM 596 O O . TYR A 1 77 ? 12.302 -7.617 -6.082 1.00 95.62 77 TYR A O 1
ATOM 604 N N . ASN A 1 78 ? 11.362 -7.691 -4.033 1.00 94.44 78 ASN A N 1
ATOM 605 C CA . ASN A 1 78 ? 12.479 -7.128 -3.297 1.00 94.44 78 ASN A CA 1
ATOM 606 C C . ASN A 1 78 ? 13.509 -8.230 -3.024 1.00 94.44 78 ASN A C 1
ATOM 608 O O . ASN A 1 78 ? 13.273 -9.129 -2.212 1.00 94.44 78 ASN A O 1
ATOM 612 N N . LEU A 1 79 ? 14.649 -8.151 -3.711 1.00 90.69 79 LEU A N 1
ATOM 613 C CA . LEU A 1 79 ? 15.712 -9.156 -3.623 1.00 90.69 79 LEU A CA 1
ATOM 614 C C . LEU A 1 79 ? 16.503 -9.075 -2.314 1.00 90.69 79 LEU A C 1
ATOM 616 O O . LEU A 1 79 ? 17.063 -10.075 -1.872 1.00 90.69 79 LEU A O 1
ATOM 620 N N . GLU A 1 80 ? 16.569 -7.892 -1.707 1.00 93.44 80 GLU A N 1
ATOM 621 C CA . GLU A 1 80 ? 17.345 -7.645 -0.489 1.00 93.44 80 GLU A CA 1
ATOM 622 C C . GLU A 1 80 ? 16.568 -8.062 0.767 1.00 93.44 80 GLU A C 1
ATOM 624 O O . GLU A 1 80 ? 17.149 -8.572 1.724 1.00 93.44 80 GLU A O 1
ATOM 629 N N . ASN A 1 81 ? 15.244 -7.889 0.759 1.00 94.00 81 ASN A N 1
ATOM 630 C CA . ASN A 1 81 ? 14.355 -8.310 1.832 1.00 94.00 81 ASN A CA 1
ATOM 631 C C . ASN A 1 81 ? 12.973 -8.735 1.287 1.00 94.00 81 ASN A C 1
ATOM 633 O O . ASN A 1 81 ? 12.046 -7.918 1.217 1.00 94.00 81 ASN A O 1
ATOM 637 N N . PRO A 1 82 ? 12.787 -10.034 0.985 1.00 94.19 82 PRO A N 1
ATOM 638 C CA . PRO A 1 82 ? 11.535 -10.569 0.442 1.00 94.19 82 PRO A CA 1
ATOM 639 C C . PRO A 1 82 ? 10.315 -10.456 1.370 1.00 94.19 82 PRO A C 1
ATOM 641 O O . PRO A 1 82 ? 9.187 -10.655 0.914 1.00 94.19 82 PRO A O 1
ATOM 644 N N . ARG A 1 83 ? 10.493 -10.100 2.654 1.00 96.12 83 ARG A N 1
ATOM 645 C CA . ARG A 1 83 ? 9.359 -9.817 3.555 1.00 96.12 83 ARG A CA 1
ATOM 646 C C . ARG A 1 83 ? 8.540 -8.624 3.066 1.00 96.12 83 ARG A C 1
ATOM 648 O O . ARG A 1 83 ? 7.323 -8.637 3.215 1.00 96.12 83 ARG A O 1
ATOM 655 N N . TRP A 1 84 ? 9.169 -7.651 2.403 1.00 96.12 84 TRP A N 1
ATOM 656 C CA . TRP A 1 84 ? 8.455 -6.552 1.747 1.00 96.12 84 TRP A CA 1
ATOM 657 C C . TRP A 1 84 ? 7.541 -7.039 0.625 1.00 96.12 84 TRP A C 1
ATOM 659 O O . TRP A 1 84 ? 6.388 -6.623 0.553 1.00 96.12 84 TRP A O 1
ATOM 669 N N . THR A 1 85 ? 8.013 -7.978 -0.198 1.00 96.69 85 THR A N 1
ATOM 670 C CA . THR A 1 85 ? 7.196 -8.610 -1.244 1.00 96.69 85 THR A CA 1
ATOM 671 C C . THR A 1 85 ? 6.034 -9.398 -0.648 1.00 96.69 85 THR A C 1
ATOM 673 O O . THR A 1 85 ? 4.911 -9.280 -1.132 1.00 96.69 85 THR A O 1
ATOM 676 N N . ALA A 1 86 ? 6.272 -10.178 0.412 1.00 97.25 86 ALA A N 1
ATOM 677 C CA . ALA A 1 86 ? 5.208 -10.912 1.100 1.00 97.25 86 ALA A CA 1
ATOM 678 C C . ALA A 1 86 ? 4.157 -9.961 1.702 1.00 97.25 86 ALA A C 1
ATOM 680 O O . ALA A 1 86 ? 2.960 -10.179 1.521 1.00 97.25 86 ALA A O 1
ATOM 681 N N . SER A 1 87 ? 4.601 -8.878 2.348 1.00 97.62 87 SER A N 1
ATOM 682 C CA . SER A 1 87 ? 3.726 -7.839 2.901 1.00 97.62 87 SER A CA 1
ATOM 683 C C . SER A 1 87 ? 2.877 -7.170 1.817 1.00 97.62 87 SER A C 1
ATOM 685 O O . SER A 1 87 ? 1.658 -7.096 1.951 1.00 97.62 87 SER A O 1
ATOM 687 N N . ALA A 1 88 ? 3.490 -6.757 0.703 1.00 96.81 88 ALA A N 1
ATOM 688 C CA . ALA A 1 88 ? 2.778 -6.159 -0.427 1.00 96.81 88 ALA A CA 1
ATOM 689 C C . ALA A 1 88 ? 1.771 -7.137 -1.057 1.00 96.81 88 ALA A C 1
ATOM 691 O O . ALA A 1 88 ? 0.652 -6.751 -1.380 1.00 96.81 88 ALA A O 1
ATOM 692 N N . LEU A 1 89 ? 2.121 -8.422 -1.181 1.00 97.94 89 LEU A N 1
ATOM 693 C CA . LEU A 1 89 ? 1.194 -9.443 -1.674 1.00 97.94 89 LEU A CA 1
ATOM 694 C C . LEU A 1 89 ? -0.034 -9.588 -0.765 1.00 97.94 89 LEU A C 1
ATOM 696 O O . LEU A 1 89 ? -1.154 -9.655 -1.272 1.00 97.94 89 LEU A O 1
ATOM 700 N N . ILE A 1 90 ? 0.157 -9.629 0.556 1.00 98.44 90 ILE A N 1
ATOM 701 C CA . ILE A 1 90 ? -0.951 -9.681 1.521 1.00 98.44 90 ILE A CA 1
ATOM 702 C C . ILE A 1 90 ? -1.815 -8.424 1.398 1.00 98.44 90 ILE A C 1
ATOM 704 O O . ILE A 1 90 ? -3.025 -8.551 1.213 1.00 98.44 90 ILE A O 1
ATOM 708 N N . HIS A 1 91 ? -1.190 -7.245 1.422 1.00 98.06 91 HIS A N 1
ATOM 709 C CA . HIS A 1 91 ? -1.846 -5.938 1.322 1.00 98.06 91 HIS A CA 1
ATOM 710 C C . HIS A 1 91 ? -2.758 -5.846 0.091 1.00 98.06 91 HIS A C 1
ATOM 712 O O . HIS A 1 91 ? -3.971 -5.665 0.211 1.00 98.06 91 HIS A O 1
ATOM 718 N N . GLU A 1 92 ? -2.202 -6.077 -1.098 1.00 97.62 92 GLU A N 1
ATOM 719 C CA . GLU A 1 92 ? -2.940 -5.937 -2.354 1.00 97.62 92 GLU A CA 1
ATOM 720 C C . GLU A 1 92 ? -4.001 -7.024 -2.551 1.00 97.62 92 GLU A C 1
ATOM 722 O O . GLU A 1 92 ? -5.112 -6.757 -3.017 1.00 97.62 92 GLU A O 1
ATOM 727 N N . ALA A 1 93 ? -3.699 -8.275 -2.188 1.00 98.00 93 ALA A N 1
ATOM 728 C CA . ALA A 1 93 ? -4.698 -9.333 -2.271 1.00 98.00 93 ALA A CA 1
ATOM 729 C C . ALA A 1 93 ? -5.873 -9.045 -1.326 1.00 98.00 93 ALA A C 1
ATOM 731 O O . ALA A 1 93 ? -7.026 -9.268 -1.698 1.00 98.00 93 ALA A O 1
ATOM 732 N N . VAL A 1 94 ? -5.614 -8.510 -0.132 1.00 98.19 94 VAL A N 1
ATOM 733 C CA . VAL A 1 94 ? -6.673 -8.126 0.804 1.00 98.19 94 VAL A CA 1
ATOM 734 C C . VAL A 1 94 ? -7.513 -6.990 0.236 1.00 98.19 94 VAL A C 1
ATOM 736 O O . VAL A 1 94 ? -8.729 -7.155 0.217 1.00 98.19 94 VAL A O 1
ATOM 739 N N . HIS A 1 95 ? -6.929 -5.934 -0.338 1.00 95.62 95 HIS A N 1
ATOM 740 C CA . HIS A 1 95 ? -7.691 -4.892 -1.047 1.00 95.62 95 HIS A CA 1
ATOM 741 C C . HIS A 1 95 ? -8.677 -5.463 -2.069 1.00 95.62 95 HIS A C 1
ATOM 743 O O . HIS A 1 95 ? -9.880 -5.178 -2.047 1.00 95.62 95 HIS A O 1
ATOM 749 N N . ILE A 1 96 ? -8.189 -6.354 -2.933 1.00 96.62 96 ILE A N 1
ATOM 750 C CA . ILE A 1 96 ? -9.014 -7.012 -3.952 1.00 96.62 96 ILE A CA 1
ATOM 751 C C . ILE A 1 96 ? -10.099 -7.880 -3.299 1.00 96.62 96 ILE A C 1
ATOM 753 O O . ILE A 1 96 ? -11.220 -7.978 -3.809 1.00 96.62 96 ILE A O 1
ATOM 757 N N . GLY A 1 97 ? -9.783 -8.536 -2.182 1.00 96.94 97 GLY A N 1
ATOM 758 C CA . GLY A 1 97 ? -10.706 -9.366 -1.412 1.00 96.94 97 GLY A CA 1
ATOM 759 C C . GLY A 1 97 ? -11.816 -8.563 -0.735 1.00 96.94 97 GLY A C 1
ATOM 760 O O . GLY A 1 97 ? -12.983 -8.974 -0.788 1.00 96.94 97 GLY A O 1
ATOM 761 N N . LEU A 1 98 ? -11.474 -7.416 -0.149 1.00 96.25 98 LEU A N 1
ATOM 762 C CA . LEU A 1 98 ? -12.408 -6.463 0.447 1.00 96.25 98 LEU A CA 1
ATOM 763 C C . LEU A 1 98 ? -13.365 -5.947 -0.628 1.00 96.25 98 LEU A C 1
ATOM 765 O O . LEU A 1 98 ? -14.578 -6.138 -0.516 1.00 96.25 98 LEU A O 1
ATOM 769 N N . GLY A 1 99 ? -12.818 -5.420 -1.728 1.00 92.19 99 GLY A N 1
ATOM 770 C CA . GLY A 1 99 ? -13.606 -4.838 -2.813 1.00 92.19 99 GLY A CA 1
ATOM 771 C C . GLY A 1 99 ? -14.384 -3.594 -2.379 1.00 92.19 99 GLY A C 1
ATOM 772 O O . GLY A 1 99 ? -15.505 -3.393 -2.844 1.00 92.19 99 GLY A O 1
ATOM 773 N N . ILE A 1 100 ? -13.818 -2.802 -1.466 1.00 89.38 100 ILE A N 1
ATOM 774 C CA . ILE A 1 100 ? -14.390 -1.527 -1.027 1.00 89.38 100 ILE A CA 1
ATOM 775 C C . ILE A 1 100 ? -14.279 -0.526 -2.181 1.00 89.38 100 ILE A C 1
ATOM 777 O O . ILE A 1 100 ? -13.207 -0.326 -2.752 1.00 89.38 100 ILE A O 1
ATOM 781 N N . SER A 1 101 ? -15.393 0.115 -2.543 1.00 81.12 101 SER A N 1
ATOM 782 C CA . SER A 1 101 ? -15.361 1.213 -3.506 1.00 81.12 101 SER A CA 1
ATOM 783 C C . SER A 1 101 ? -14.749 2.440 -2.835 1.00 81.12 101 SER A C 1
ATOM 785 O O . SER A 1 101 ? -15.349 2.986 -1.913 1.00 81.12 101 SER A O 1
ATOM 787 N N . ARG A 1 102 ? -13.585 2.893 -3.307 1.00 87.00 102 ARG A N 1
ATOM 788 C CA . ARG A 1 102 ? -12.883 4.102 -2.835 1.00 87.00 102 ARG A CA 1
ATOM 789 C C . ARG A 1 102 ? -13.595 5.384 -3.310 1.00 87.00 102 ARG A C 1
ATOM 791 O O . ARG A 1 102 ? -13.027 6.175 -4.057 1.00 87.00 102 ARG A O 1
ATOM 798 N N . ALA A 1 103 ? -14.877 5.531 -2.970 1.00 86.25 103 ALA A N 1
ATOM 799 C CA . ALA A 1 103 ? -15.746 6.595 -3.475 1.00 86.25 103 ALA A CA 1
ATOM 800 C C . ALA A 1 103 ? -15.484 7.949 -2.796 1.00 86.25 103 ALA A C 1
ATOM 802 O O . ALA A 1 103 ? -15.713 8.994 -3.404 1.00 86.25 103 ALA A O 1
ATOM 803 N N . ASP A 1 104 ? -14.996 7.928 -1.555 1.00 90.81 104 ASP A N 1
ATOM 804 C CA . ASP A 1 104 ? -14.572 9.107 -0.804 1.00 90.81 104 ASP A CA 1
ATOM 805 C C . ASP A 1 104 ? -13.281 8.844 0.001 1.00 90.81 104 ASP A C 1
ATOM 807 O O . ASP A 1 104 ? -12.771 7.721 0.058 1.00 90.81 104 ASP A O 1
ATOM 811 N N . THR A 1 105 ? -12.729 9.894 0.619 1.00 91.69 105 THR A N 1
ATOM 812 C CA . THR A 1 105 ? -11.478 9.825 1.394 1.00 91.69 105 THR A CA 1
ATOM 813 C C . THR A 1 105 ? -11.566 8.869 2.589 1.00 91.69 105 THR A C 1
ATOM 815 O O . THR A 1 105 ? -10.568 8.241 2.934 1.00 91.69 105 THR A O 1
ATOM 818 N N . LEU A 1 106 ? -12.732 8.732 3.234 1.00 93.19 106 LEU A N 1
ATOM 819 C CA . LEU A 1 106 ? -12.893 7.803 4.358 1.00 93.19 106 LEU A CA 1
ATOM 820 C C . LEU A 1 106 ? -12.967 6.354 3.877 1.00 93.19 106 LEU A C 1
ATOM 822 O O . LEU A 1 106 ? -12.381 5.489 4.523 1.00 93.19 106 LEU A O 1
ATOM 826 N N . ASP A 1 107 ? -13.628 6.087 2.749 1.00 92.56 107 ASP A N 1
ATOM 827 C CA . ASP A 1 107 ? -13.616 4.758 2.127 1.00 92.56 107 ASP A CA 1
ATOM 828 C C . ASP A 1 107 ? -12.194 4.338 1.760 1.00 92.56 107 ASP A C 1
ATOM 830 O O . ASP A 1 107 ? -11.795 3.211 2.046 1.00 92.56 107 ASP A O 1
ATOM 834 N N . LEU A 1 108 ? -11.412 5.261 1.187 1.00 94.44 108 LEU A N 1
ATOM 835 C CA . LEU A 1 108 ? -9.999 5.037 0.897 1.00 94.44 108 LEU A CA 1
ATOM 836 C C . LEU A 1 108 ? -9.199 4.720 2.169 1.00 94.44 108 LEU A C 1
ATOM 838 O O . LEU A 1 108 ? -8.497 3.712 2.211 1.00 94.44 108 LEU A O 1
ATOM 842 N N . ILE A 1 109 ? -9.333 5.539 3.218 1.00 96.75 109 ILE A N 1
ATOM 843 C CA . ILE A 1 109 ? -8.627 5.314 4.487 1.00 96.75 109 ILE A CA 1
ATOM 844 C C . ILE A 1 109 ? -9.018 3.969 5.099 1.00 96.75 109 ILE A C 1
ATOM 846 O O . ILE A 1 109 ? -8.149 3.272 5.615 1.00 96.75 109 ILE A O 1
ATOM 850 N N . ASN A 1 110 ? -10.298 3.597 5.064 1.00 97.25 110 ASN A N 1
ATOM 851 C CA . ASN A 1 110 ? -10.771 2.325 5.606 1.00 97.25 110 ASN A CA 1
ATOM 852 C C . ASN A 1 110 ? -10.211 1.134 4.827 1.00 97.25 110 ASN A C 1
ATOM 854 O O . ASN A 1 110 ? -9.731 0.187 5.448 1.00 97.25 110 ASN A O 1
ATOM 858 N N . ASP A 1 111 ? -10.241 1.191 3.494 1.00 97.38 111 ASP A N 1
ATOM 859 C CA . ASP A 1 111 ? -9.682 0.151 2.630 1.00 97.38 111 ASP A CA 1
ATOM 860 C C . ASP A 1 111 ? -8.183 -0.051 2.908 1.00 97.38 111 ASP A C 1
ATOM 862 O O . ASP A 1 111 ? -7.753 -1.160 3.227 1.00 97.38 111 ASP A O 1
ATOM 866 N N . GLU A 1 112 ? -7.399 1.031 2.900 1.00 97.56 112 GLU A N 1
ATOM 867 C CA . GLU A 1 112 ? -5.955 0.992 3.187 1.00 97.56 112 GLU A CA 1
ATOM 868 C C . GLU A 1 112 ? -5.671 0.550 4.625 1.00 97.56 112 GLU A C 1
ATOM 870 O O . GLU A 1 112 ? -4.779 -0.260 4.865 1.00 97.56 112 GLU A O 1
ATOM 875 N N . THR A 1 113 ? -6.460 1.009 5.601 1.00 98.50 113 THR A N 1
ATOM 876 C CA . THR A 1 113 ? -6.286 0.619 7.008 1.00 98.50 113 THR A CA 1
ATOM 877 C C . THR A 1 113 ? -6.490 -0.879 7.173 1.00 98.50 113 THR A C 1
ATOM 879 O O . THR A 1 113 ? -5.685 -1.532 7.832 1.00 98.50 113 THR A O 1
ATOM 882 N N . LEU A 1 114 ? -7.549 -1.443 6.586 1.00 98.62 114 LEU A N 1
ATOM 883 C CA . LEU A 1 114 ? -7.828 -2.875 6.667 1.00 98.62 114 LEU A CA 1
ATOM 884 C C . LEU A 1 114 ? -6.738 -3.702 5.972 1.00 98.62 114 LEU A C 1
ATOM 886 O O . LEU A 1 114 ? -6.315 -4.720 6.521 1.00 98.62 114 LEU A O 1
ATOM 890 N N . ALA A 1 115 ? -6.236 -3.261 4.817 1.00 98.38 115 ALA A N 1
ATOM 891 C CA . ALA A 1 115 ? -5.118 -3.923 4.148 1.00 98.38 115 ALA A CA 1
ATOM 892 C C . ALA A 1 115 ? -3.826 -3.884 4.989 1.00 98.38 115 ALA A C 1
ATOM 894 O O . ALA A 1 115 ? -3.192 -4.925 5.186 1.00 98.38 115 ALA A O 1
ATOM 895 N N . TYR A 1 116 ? -3.497 -2.745 5.610 1.00 98.56 116 TYR A N 1
ATOM 896 C CA . TYR A 1 116 ? -2.363 -2.662 6.537 1.00 98.56 116 TYR A CA 1
ATOM 897 C C . TYR A 1 116 ? -2.563 -3.514 7.792 1.00 98.56 116 TYR A C 1
ATOM 899 O O . TYR A 1 116 ? -1.625 -4.191 8.211 1.00 98.56 116 TYR A O 1
ATOM 907 N N . VAL A 1 117 ? -3.765 -3.539 8.385 1.00 98.62 117 VAL A N 1
ATOM 908 C CA . VAL A 1 117 ? -4.064 -4.420 9.528 1.00 98.62 117 VAL A CA 1
ATOM 909 C C . VAL A 1 117 ? -3.793 -5.872 9.150 1.00 98.62 117 VAL A C 1
ATOM 911 O O . VAL A 1 117 ? -3.168 -6.586 9.932 1.00 98.62 117 VAL A O 1
ATOM 914 N N . ALA A 1 118 ? -4.210 -6.305 7.960 1.00 98.62 118 ALA A N 1
ATOM 915 C CA . ALA A 1 118 ? -3.964 -7.662 7.495 1.00 98.62 118 ALA A CA 1
ATOM 916 C C . ALA A 1 118 ? -2.466 -7.993 7.407 1.00 98.62 118 ALA A C 1
ATOM 918 O O . ALA A 1 118 ? -2.034 -9.021 7.938 1.00 98.62 118 ALA A O 1
ATOM 919 N N . SER A 1 119 ? -1.661 -7.112 6.812 1.00 98.00 119 SER A N 1
ATOM 920 C CA . SER A 1 119 ? -0.203 -7.282 6.741 1.00 98.00 119 SER A CA 1
ATOM 921 C C . SER A 1 119 ? 0.448 -7.261 8.128 1.00 98.00 119 SER A C 1
ATOM 923 O O . SER A 1 119 ? 1.292 -8.102 8.440 1.00 98.00 119 SER A O 1
ATOM 925 N N . PHE A 1 120 ? 0.027 -6.349 9.006 1.00 98.44 120 PHE A N 1
ATOM 926 C CA . PHE A 1 120 ? 0.590 -6.203 10.350 1.00 98.44 120 PHE A CA 1
ATOM 927 C C . PHE A 1 120 ? 0.258 -7.394 11.250 1.00 98.44 120 PHE A C 1
ATOM 929 O O . PHE A 1 120 ? 1.152 -7.909 11.922 1.00 98.44 120 PHE A O 1
ATOM 936 N N . LYS A 1 121 ? -0.994 -7.872 11.223 1.00 97.81 121 LYS A N 1
ATOM 937 C CA . LYS A 1 121 ? -1.413 -9.107 11.906 1.00 97.81 121 LYS A CA 1
ATOM 938 C C . LYS A 1 121 ? -0.659 -10.327 11.388 1.00 97.81 121 LYS A C 1
ATOM 940 O O . LYS A 1 121 ? -0.422 -11.252 12.154 1.00 97.81 121 LYS A O 1
ATOM 945 N N . SER A 1 122 ? -0.237 -10.293 10.126 1.00 97.88 122 SER A N 1
ATOM 946 C CA . SER A 1 122 ? 0.554 -11.350 9.495 1.00 97.88 122 SER A CA 1
ATOM 947 C C . SER A 1 122 ? 2.068 -11.232 9.751 1.00 97.88 122 SER A C 1
ATOM 949 O O . SER A 1 122 ? 2.881 -11.747 8.985 1.00 97.88 122 SER A O 1
ATOM 951 N N . GLY A 1 123 ? 2.469 -10.510 10.806 1.00 96.69 123 GLY A N 1
ATOM 952 C CA . GLY A 1 123 ? 3.859 -10.441 11.265 1.00 96.69 123 GLY A CA 1
ATOM 953 C C . GLY A 1 123 ? 4.757 -9.457 10.510 1.00 96.69 123 GLY A C 1
ATOM 954 O O . GLY A 1 123 ? 5.977 -9.595 10.574 1.00 96.69 123 GLY A O 1
ATOM 955 N N . MET A 1 124 ? 4.187 -8.481 9.792 1.00 97.31 124 MET A N 1
ATOM 956 C CA . MET A 1 124 ? 4.962 -7.519 8.986 1.00 97.31 124 MET A CA 1
ATOM 957 C C . MET A 1 124 ? 5.035 -6.107 9.583 1.00 97.31 124 MET A C 1
ATOM 959 O O . MET A 1 124 ? 5.597 -5.218 8.955 1.00 97.31 124 MET A O 1
ATOM 963 N N . LEU A 1 125 ? 4.482 -5.865 10.779 1.00 97.25 125 LEU A N 1
ATOM 964 C CA . LEU A 1 125 ? 4.448 -4.529 11.401 1.00 97.25 125 LEU A CA 1
ATOM 965 C C . LEU A 1 125 ? 5.844 -3.909 11.594 1.00 97.25 125 LEU A C 1
ATOM 967 O O . LEU A 1 125 ? 6.012 -2.700 11.440 1.00 97.25 125 LEU A O 1
ATOM 971 N N . ASP A 1 126 ? 6.848 -4.722 11.918 1.00 96.44 126 ASP A N 1
ATOM 972 C CA . ASP A 1 126 ? 8.222 -4.269 12.151 1.00 96.44 126 ASP A CA 1
ATOM 973 C C . ASP A 1 126 ? 8.852 -3.610 10.917 1.00 96.44 126 ASP A C 1
ATOM 975 O O . ASP A 1 126 ? 9.672 -2.707 11.071 1.00 96.44 126 ASP A O 1
ATOM 979 N N . LEU A 1 127 ? 8.418 -3.986 9.709 1.00 95.38 127 LEU A N 1
ATOM 980 C CA . LEU A 1 127 ? 8.854 -3.342 8.469 1.00 95.38 127 LEU A CA 1
ATOM 981 C C . LEU A 1 127 ? 8.460 -1.856 8.424 1.00 95.38 127 LEU A C 1
ATOM 983 O O . LEU A 1 127 ? 9.203 -1.048 7.877 1.00 95.38 127 LEU A O 1
ATOM 987 N N . TYR A 1 128 ? 7.333 -1.492 9.045 1.00 95.19 128 TYR A N 1
ATOM 988 C CA . TYR A 1 128 ? 6.714 -0.167 8.933 1.00 95.19 128 TYR A CA 1
ATOM 989 C C . TYR A 1 128 ? 6.894 0.709 10.175 1.00 95.19 128 TYR A C 1
ATOM 991 O O . TYR A 1 128 ? 6.582 1.901 10.124 1.00 95.19 128 TYR A O 1
ATOM 999 N N . ILE A 1 129 ? 7.367 0.160 11.299 1.00 93.75 129 ILE A N 1
ATOM 1000 C CA . ILE A 1 129 ? 7.343 0.856 12.597 1.00 93.75 129 ILE A CA 1
ATOM 1001 C C . ILE A 1 129 ? 8.144 2.163 12.588 1.00 93.75 129 ILE A C 1
ATOM 1003 O O . ILE A 1 129 ? 7.714 3.163 13.161 1.00 93.75 129 ILE A O 1
ATOM 1007 N N . ASN A 1 130 ? 9.272 2.191 11.876 1.00 91.56 130 ASN A N 1
ATOM 1008 C CA . ASN A 1 130 ? 10.099 3.389 11.741 1.00 91.56 130 ASN A CA 1
ATOM 1009 C C . ASN A 1 130 ? 9.355 4.494 10.984 1.00 91.56 130 ASN A C 1
ATOM 1011 O O . ASN A 1 130 ? 9.367 5.648 11.410 1.00 91.56 130 ASN A O 1
ATOM 1015 N N . SER A 1 131 ? 8.653 4.124 9.911 1.00 90.88 131 SER A N 1
ATOM 1016 C CA . SER A 1 131 ? 7.846 5.035 9.098 1.00 90.88 131 SER A CA 1
ATOM 1017 C C . SER A 1 131 ? 6.677 5.625 9.907 1.00 90.88 131 SER A C 1
ATOM 1019 O O . SER A 1 131 ? 6.423 6.830 9.868 1.00 90.88 131 SER A O 1
ATOM 1021 N N . ILE A 1 132 ? 6.025 4.795 10.730 1.00 95.00 132 ILE A N 1
ATOM 1022 C CA . ILE A 1 132 ? 4.941 5.195 11.637 1.00 95.00 132 ILE A CA 1
ATOM 1023 C C . ILE A 1 132 ? 5.470 6.178 12.686 1.00 95.00 132 ILE A C 1
ATOM 1025 O O . ILE A 1 132 ? 4.895 7.251 12.872 1.00 95.00 132 ILE A O 1
ATOM 1029 N N . ASN A 1 133 ? 6.590 5.854 13.334 1.00 94.00 133 ASN A N 1
ATOM 1030 C CA . ASN A 1 133 ? 7.205 6.709 14.350 1.00 94.00 133 ASN A CA 1
ATOM 1031 C C . ASN A 1 133 ? 7.654 8.058 13.774 1.00 94.00 133 ASN A C 1
ATOM 1033 O O . ASN A 1 133 ? 7.442 9.097 14.404 1.00 94.00 133 ASN A O 1
ATOM 1037 N N . TYR A 1 134 ? 8.224 8.060 12.564 1.00 91.62 134 TYR A N 1
ATOM 1038 C CA . TYR A 1 134 ? 8.578 9.289 11.858 1.00 91.62 134 TYR A CA 1
ATOM 1039 C C . TYR A 1 134 ? 7.335 10.141 11.573 1.00 91.62 134 TYR A C 1
ATOM 1041 O O . TYR A 1 134 ? 7.313 11.326 11.906 1.00 91.62 134 TYR A O 1
ATOM 1049 N N . ALA A 1 135 ? 6.257 9.539 11.061 1.00 92.56 135 ALA A N 1
ATOM 1050 C CA . ALA A 1 135 ? 4.997 10.243 10.838 1.00 92.56 135 ALA A CA 1
ATOM 1051 C C . ALA A 1 135 ? 4.417 10.846 1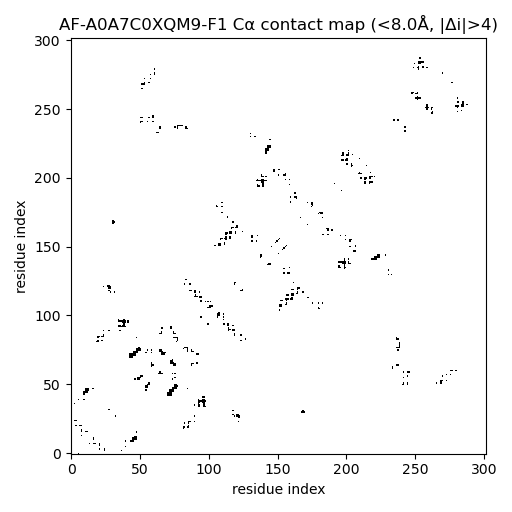2.128 1.00 92.56 135 ALA A C 1
ATOM 1053 O O . ALA A 1 135 ? 4.025 12.016 12.124 1.00 92.56 135 ALA A O 1
ATOM 1054 N N . VAL A 1 136 ? 4.416 10.098 13.240 1.00 94.94 136 VAL A N 1
ATOM 1055 C CA . VAL A 1 136 ? 3.985 10.611 14.552 1.00 94.94 136 VAL A CA 1
ATOM 1056 C C . VAL A 1 136 ? 4.843 11.802 14.980 1.00 94.94 136 VAL A C 1
ATOM 1058 O O . VAL A 1 136 ? 4.301 12.841 15.363 1.00 94.94 136 VAL A O 1
ATOM 1061 N N . SER A 1 137 ? 6.169 11.689 14.886 1.00 92.25 137 SER A N 1
ATOM 1062 C CA . SER A 1 137 ? 7.095 12.766 15.255 1.00 92.25 137 SER A CA 1
ATOM 1063 C C . SER A 1 137 ? 6.842 14.037 14.434 1.00 92.25 137 SER A C 1
ATOM 1065 O O . SER A 1 137 ? 6.611 15.113 14.992 1.00 92.25 137 SER A O 1
ATOM 1067 N N . THR A 1 138 ? 6.775 13.912 13.111 1.00 90.12 138 THR A N 1
ATOM 1068 C CA . THR A 1 138 ? 6.605 15.042 12.188 1.00 90.12 138 THR A CA 1
ATOM 1069 C C . THR A 1 138 ? 5.233 15.707 12.336 1.00 90.12 138 THR A C 1
ATOM 1071 O O . THR A 1 138 ? 5.130 16.923 12.529 1.00 90.12 138 THR A O 1
ATOM 1074 N N . LEU A 1 139 ? 4.153 14.921 12.319 1.00 92.25 139 LEU A N 1
ATOM 1075 C CA . LEU A 1 139 ? 2.786 15.451 12.348 1.00 92.25 139 LEU A CA 1
ATOM 1076 C C . LEU A 1 139 ? 2.362 15.938 13.738 1.00 92.25 139 LEU A C 1
ATOM 1078 O O . LEU A 1 139 ? 1.568 16.880 13.839 1.00 92.25 139 LEU A O 1
ATOM 1082 N N . SER A 1 140 ? 2.896 15.355 14.819 1.00 93.81 140 SER A N 1
ATOM 1083 C CA . SER A 1 140 ? 2.640 15.866 16.174 1.00 93.81 140 SER A CA 1
ATOM 1084 C C . SER A 1 140 ? 3.272 17.244 16.403 1.00 93.81 140 SER A C 1
ATOM 1086 O O . SER A 1 140 ? 2.736 18.046 17.169 1.00 93.81 140 SER A O 1
ATOM 1088 N N . ASN A 1 141 ? 4.333 17.568 15.659 1.00 90.38 141 ASN A N 1
ATOM 1089 C CA . ASN A 1 141 ? 4.932 18.901 15.592 1.00 90.38 141 ASN A CA 1
ATOM 1090 C C . ASN A 1 141 ? 4.249 19.830 14.572 1.00 90.38 141 ASN A C 1
ATOM 1092 O O . ASN A 1 141 ? 4.710 20.948 14.349 1.00 90.38 141 ASN A O 1
ATOM 1096 N N . CYS A 1 142 ? 3.118 19.409 13.990 1.00 87.69 142 CYS A N 1
ATOM 1097 C CA . CYS A 1 142 ? 2.317 20.201 13.050 1.00 87.69 142 CYS A CA 1
ATOM 1098 C C . CYS A 1 142 ? 3.050 20.531 11.743 1.00 87.69 142 CYS A C 1
ATOM 1100 O O . CYS A 1 142 ? 2.677 21.487 11.056 1.00 87.69 142 CYS A O 1
ATOM 1102 N N . VAL A 1 143 ? 4.093 19.765 11.416 1.00 86.25 143 VAL A N 1
ATOM 1103 C CA . VAL A 1 143 ? 4.892 19.958 10.209 1.00 86.25 143 VAL A CA 1
ATOM 1104 C C . VAL A 1 143 ? 4.149 19.356 9.023 1.00 86.25 143 VAL A C 1
ATOM 1106 O O . VAL A 1 143 ? 3.781 18.179 9.028 1.00 86.25 143 VAL A O 1
ATOM 1109 N N . LYS A 1 144 ? 3.922 20.170 7.990 1.00 83.50 144 LYS A N 1
ATOM 1110 C CA . LYS A 1 144 ? 3.317 19.714 6.733 1.00 83.50 144 LYS A CA 1
ATOM 1111 C C . LYS A 1 144 ? 4.391 19.135 5.802 1.00 83.50 144 LYS A C 1
ATOM 1113 O O . LYS A 1 144 ? 4.826 19.822 4.883 1.00 83.50 144 LYS A O 1
ATOM 1118 N N . ALA A 1 145 ? 4.790 17.891 6.062 1.00 82.19 145 ALA A N 1
ATOM 1119 C CA . ALA A 1 14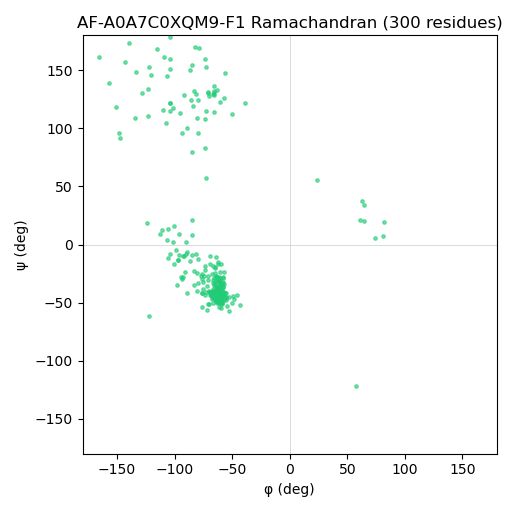5 ? 5.787 17.156 5.268 1.00 82.19 145 ALA A CA 1
ATOM 1120 C C . ALA A 1 145 ? 5.177 16.227 4.197 1.00 82.19 145 ALA A C 1
ATOM 1122 O O . ALA A 1 145 ? 5.893 15.694 3.358 1.00 82.19 145 ALA A O 1
ATOM 1123 N N . TYR A 1 146 ? 3.855 16.032 4.220 1.00 85.12 146 TYR A N 1
ATOM 1124 C CA . TYR A 1 146 ? 3.143 15.072 3.374 1.00 85.12 146 TYR A CA 1
ATOM 1125 C C . TYR A 1 146 ? 2.113 15.777 2.495 1.00 85.12 146 TYR A C 1
ATOM 1127 O O . TYR A 1 146 ? 1.491 16.760 2.925 1.00 85.12 146 TYR A O 1
ATOM 1135 N N . ASP A 1 147 ? 1.909 15.260 1.285 1.00 85.38 147 ASP A N 1
ATOM 1136 C CA . ASP A 1 147 ? 0.773 15.653 0.457 1.00 85.38 147 ASP A CA 1
ATOM 1137 C C . ASP A 1 147 ? -0.506 14.885 0.841 1.00 85.38 147 ASP A C 1
ATOM 1139 O O . ASP A 1 147 ? -0.502 13.971 1.665 1.00 85.38 147 ASP A O 1
ATOM 1143 N N . GLU A 1 148 ? -1.642 15.313 0.291 1.00 87.44 148 GLU A N 1
ATOM 1144 C CA . GLU A 1 148 ? -2.953 14.738 0.610 1.00 87.44 148 GLU A CA 1
ATOM 1145 C C . GLU A 1 148 ? -3.082 13.267 0.184 1.00 87.44 148 GLU A C 1
ATOM 1147 O O . GLU A 1 148 ? -3.773 12.489 0.851 1.00 87.44 148 GLU A O 1
ATOM 1152 N N . TYR A 1 149 ? -2.392 12.878 -0.892 1.00 86.06 149 TYR A N 1
ATOM 1153 C CA . TYR A 1 149 ? -2.410 11.514 -1.402 1.00 86.06 149 TYR A CA 1
ATOM 1154 C C . TYR A 1 149 ? -1.674 10.580 -0.440 1.00 86.06 149 TYR A C 1
ATOM 1156 O O . TYR A 1 149 ? -2.258 9.587 0.002 1.00 86.06 149 TYR A O 1
ATOM 1164 N N . ASP A 1 150 ? -0.451 10.930 -0.041 1.00 87.88 150 ASP A N 1
ATOM 1165 C CA . ASP A 1 150 ? 0.346 10.141 0.903 1.00 87.88 150 ASP A CA 1
ATOM 1166 C C . ASP A 1 150 ? -0.335 10.061 2.276 1.00 87.88 150 ASP A C 1
ATOM 1168 O O . ASP A 1 150 ? -0.367 9.001 2.909 1.00 87.88 150 ASP A O 1
ATOM 1172 N N . LEU A 1 151 ? -0.949 11.159 2.730 1.00 92.56 151 LEU A N 1
ATOM 1173 C CA . LEU A 1 151 ? -1.705 11.164 3.982 1.00 92.56 151 LEU A CA 1
ATOM 1174 C C . LEU A 1 151 ? -2.876 10.178 3.953 1.00 92.56 151 LEU A C 1
ATOM 1176 O O . LEU A 1 151 ? -3.058 9.436 4.919 1.00 92.56 151 LEU A O 1
ATOM 1180 N N . SER A 1 152 ? -3.645 10.161 2.864 1.00 93.25 152 SER A N 1
ATOM 1181 C CA . SER A 1 152 ? -4.871 9.361 2.760 1.00 93.25 152 SER A CA 1
ATOM 1182 C C . SER A 1 152 ? -4.611 7.886 2.442 1.00 93.25 152 SER A C 1
ATOM 1184 O O . SER A 1 152 ? -5.362 7.037 2.914 1.00 93.25 152 SER A O 1
ATOM 1186 N N . ASN A 1 153 ? -3.559 7.574 1.674 1.00 91.06 153 ASN A N 1
ATOM 1187 C CA . ASN A 1 153 ? -3.245 6.203 1.247 1.00 91.06 153 ASN A CA 1
ATOM 1188 C C . ASN A 1 153 ? -2.256 5.488 2.180 1.00 91.06 153 ASN A C 1
ATOM 1190 O O . ASN A 1 153 ? -2.279 4.268 2.289 1.00 91.06 153 ASN A O 1
ATOM 1194 N N . ILE A 1 154 ? -1.363 6.227 2.845 1.00 92.50 154 ILE A N 1
ATOM 1195 C CA . ILE A 1 154 ? -0.215 5.634 3.545 1.00 92.50 154 ILE A CA 1
ATOM 1196 C C . ILE A 1 154 ? -0.228 6.018 5.020 1.00 92.50 154 ILE A C 1
ATOM 1198 O O . ILE A 1 154 ? -0.327 5.155 5.894 1.00 92.50 154 ILE A O 1
ATOM 1202 N N . VAL A 1 155 ? -0.135 7.313 5.321 1.00 94.62 155 VAL A N 1
ATOM 1203 C CA . VAL A 1 155 ? 0.183 7.765 6.681 1.00 94.62 155 VAL A CA 1
ATOM 1204 C C . VAL A 1 155 ? -0.977 7.542 7.645 1.00 94.62 155 VAL A C 1
ATOM 1206 O O . VAL A 1 155 ? -0.806 6.860 8.657 1.00 94.62 155 VAL A O 1
ATOM 1209 N N . VAL A 1 156 ? -2.162 8.084 7.347 1.00 97.12 156 VAL A N 1
ATOM 1210 C CA . VAL A 1 156 ? -3.346 7.903 8.203 1.00 97.12 156 VAL A CA 1
ATOM 1211 C C . VAL A 1 156 ? -3.702 6.419 8.340 1.00 97.12 156 VAL A C 1
ATOM 1213 O O . VAL A 1 156 ? -3.855 5.971 9.481 1.00 97.12 156 VAL A O 1
ATOM 1216 N N . PRO A 1 157 ? -3.756 5.626 7.250 1.00 98.06 157 PRO A N 1
ATOM 1217 C CA . PRO A 1 157 ? -4.036 4.199 7.351 1.00 98.06 157 PRO A CA 1
ATOM 1218 C C . PRO A 1 157 ? -3.100 3.428 8.280 1.00 98.06 157 PRO A C 1
ATOM 1220 O O . PRO A 1 157 ? -3.568 2.683 9.138 1.00 98.06 157 PRO A O 1
ATOM 1223 N N . ARG A 1 158 ? -1.782 3.641 8.187 1.00 97.25 158 ARG A N 1
ATOM 1224 C CA . ARG A 1 158 ? -0.805 2.946 9.045 1.00 97.25 158 ARG A CA 1
ATOM 1225 C C . ARG A 1 158 ? -0.888 3.383 10.506 1.00 97.25 158 ARG A C 1
ATOM 1227 O O . ARG A 1 158 ? -0.830 2.538 11.406 1.00 97.25 158 ARG A O 1
ATOM 1234 N N . LEU A 1 159 ? -1.071 4.688 10.749 1.00 97.25 159 LEU A N 1
ATOM 1235 C CA . LEU A 1 159 ? -1.287 5.233 12.095 1.00 97.25 159 LEU A CA 1
ATOM 1236 C C . LEU A 1 159 ? -2.508 4.599 12.764 1.00 97.25 159 LEU A C 1
ATOM 1238 O O . LEU A 1 159 ? -2.475 4.330 13.962 1.00 97.25 159 LEU A O 1
ATOM 1242 N N . ILE A 1 160 ? -3.567 4.317 12.008 1.00 98.31 160 ILE A N 1
ATOM 1243 C CA . ILE A 1 160 ? -4.742 3.630 12.544 1.00 98.31 160 ILE A CA 1
ATOM 1244 C C . ILE A 1 160 ? -4.448 2.131 12.702 1.00 98.31 160 ILE A C 1
ATOM 1246 O O . ILE A 1 160 ? -4.571 1.586 13.800 1.00 98.31 160 ILE A O 1
ATOM 1250 N N . ALA A 1 161 ? -3.992 1.474 11.635 1.00 98.38 161 ALA A N 1
ATOM 1251 C CA . ALA A 1 161 ? -3.843 0.024 11.551 1.00 98.38 161 ALA A CA 1
ATOM 1252 C C . ALA A 1 161 ? -2.970 -0.584 12.656 1.00 98.38 161 ALA A C 1
ATOM 1254 O O . ALA A 1 161 ? -3.336 -1.613 13.224 1.00 98.38 161 ALA A O 1
ATOM 1255 N N . HIS A 1 162 ? -1.847 0.050 13.016 1.00 96.88 162 HIS A N 1
ATOM 1256 C CA . HIS A 1 162 ? -0.909 -0.534 13.985 1.00 96.88 162 HIS A CA 1
ATOM 1257 C C . HIS A 1 162 ? -1.476 -0.689 15.408 1.00 96.88 162 HIS A C 1
ATOM 1259 O O . HIS A 1 162 ? -0.967 -1.508 16.170 1.00 96.88 162 HIS A O 1
ATOM 1265 N N . LYS A 1 163 ? -2.547 0.039 15.764 1.00 96.75 163 LYS A N 1
ATOM 1266 C CA . LYS A 1 163 ? -3.269 -0.135 17.042 1.00 96.75 163 LYS A CA 1
ATOM 1267 C C . LYS A 1 163 ? -4.443 -1.106 16.947 1.00 96.75 163 LYS A C 1
ATOM 1269 O O . LYS A 1 163 ? -5.021 -1.462 17.971 1.00 96.75 163 LYS A O 1
ATOM 1274 N N . LEU A 1 164 ? -4.814 -1.527 15.739 1.00 97.50 164 LEU A N 1
ATOM 1275 C CA . LEU A 1 164 ? -5.976 -2.384 15.503 1.00 97.50 164 LEU A CA 1
ATOM 1276 C C . LEU A 1 164 ? -5.613 -3.861 15.283 1.00 97.50 164 LEU A C 1
ATOM 1278 O O . LEU A 1 164 ? -6.497 -4.690 15.087 1.00 97.50 164 LEU A O 1
ATOM 1282 N N . THR A 1 165 ? -4.332 -4.222 15.370 1.00 96.75 165 THR A N 1
ATOM 1283 C CA . THR A 1 165 ? -3.841 -5.591 15.133 1.00 96.75 165 THR A CA 1
ATOM 1284 C C . THR A 1 165 ? -4.348 -6.621 16.143 1.00 96.75 165 THR A C 1
ATOM 1286 O O . THR A 1 165 ? -4.365 -7.808 15.833 1.00 96.75 165 THR A O 1
ATOM 1289 N N . ASN A 1 166 ? -4.808 -6.202 17.323 1.00 94.88 166 ASN A N 1
ATOM 1290 C CA . ASN A 1 166 ? -5.350 -7.108 18.342 1.00 94.88 166 ASN A CA 1
ATOM 1291 C C . ASN A 1 166 ? -6.838 -7.441 18.153 1.00 94.88 166 ASN A C 1
ATOM 1293 O O . ASN A 1 166 ? -7.347 -8.316 18.845 1.00 94.88 166 ASN A O 1
ATOM 1297 N N . TYR A 1 167 ? -7.540 -6.765 17.241 1.00 97.19 167 TYR A N 1
ATOM 1298 C CA . TYR A 1 167 ? -8.949 -7.046 16.963 1.00 97.19 167 TYR A CA 1
ATOM 1299 C C . TYR A 1 167 ? -9.089 -8.149 15.914 1.00 97.19 167 TYR A C 1
ATOM 1301 O O . TYR A 1 167 ? -8.238 -8.287 15.030 1.00 97.19 167 TYR A O 1
ATOM 1309 N N . GLU A 1 168 ? -10.178 -8.909 15.996 1.00 97.50 168 GLU A N 1
ATOM 1310 C CA . GLU A 1 168 ? -10.547 -9.888 14.975 1.00 97.50 168 GLU A CA 1
ATOM 1311 C C . GLU A 1 168 ? -10.887 -9.172 13.665 1.00 97.50 168 GLU A C 1
ATOM 1313 O O . GLU A 1 168 ? -11.712 -8.251 13.631 1.00 97.50 168 GLU A O 1
ATOM 1318 N N . PHE A 1 169 ? -10.300 -9.618 12.555 1.00 97.94 169 PHE A N 1
ATOM 1319 C CA . PHE A 1 169 ? -10.443 -8.950 11.262 1.00 97.94 169 PHE A CA 1
ATOM 1320 C C . PHE A 1 169 ? -11.913 -8.830 10.844 1.00 97.94 169 PHE A C 1
ATOM 1322 O O . PHE A 1 169 ? -12.369 -7.774 10.411 1.00 97.94 169 PHE A O 1
ATOM 1329 N N . LYS A 1 170 ? -12.706 -9.884 11.074 1.00 96.62 170 LYS A N 1
ATOM 1330 C CA . LYS A 1 170 ? -14.150 -9.903 10.789 1.00 96.62 170 LYS A CA 1
ATOM 1331 C C . LYS A 1 170 ? -14.937 -8.848 11.575 1.00 96.62 170 LYS A C 1
ATOM 1333 O O . LYS A 1 170 ? -15.974 -8.390 11.094 1.00 96.62 170 LYS A O 1
ATOM 1338 N N . GLU A 1 171 ? -14.499 -8.485 12.776 1.00 96.38 171 GLU A N 1
ATOM 1339 C CA . GLU A 1 171 ? -15.146 -7.432 13.565 1.00 96.38 171 GLU A CA 1
ATOM 1340 C C . GLU A 1 171 ? -14.860 -6.054 12.977 1.00 96.38 171 GLU A C 1
ATOM 1342 O O . GLU A 1 171 ? -15.784 -5.253 12.840 1.00 96.38 171 GLU A O 1
ATOM 1347 N N . LEU A 1 172 ? -13.621 -5.817 12.536 1.00 97.50 172 LEU A N 1
ATOM 1348 C CA . LEU A 1 172 ? -13.244 -4.584 11.843 1.00 97.50 172 LEU A CA 1
ATOM 1349 C C . LEU A 1 172 ? -14.067 -4.385 10.562 1.00 97.50 172 LEU A C 1
ATOM 1351 O O . LEU A 1 172 ? -14.562 -3.285 10.325 1.00 97.50 172 LEU A O 1
ATOM 1355 N N . LEU A 1 173 ? -14.297 -5.453 9.788 1.00 95.88 173 LEU A N 1
ATOM 1356 C CA . LEU A 1 173 ? -15.150 -5.397 8.593 1.00 95.88 173 LEU A CA 1
ATOM 1357 C C . LEU A 1 173 ? -16.587 -4.975 8.926 1.00 95.88 173 LEU A C 1
ATOM 1359 O O . LEU A 1 173 ? -17.119 -4.048 8.321 1.00 95.88 173 LEU A O 1
ATOM 1363 N N . LYS A 1 174 ? -17.199 -5.602 9.940 1.00 95.44 174 LYS A N 1
ATOM 1364 C CA . LYS A 1 174 ? -18.567 -5.262 10.375 1.00 95.44 174 LYS A CA 1
ATOM 1365 C C . LYS A 1 174 ? -18.690 -3.810 10.836 1.00 95.44 174 LYS A C 1
ATOM 1367 O O . LYS A 1 174 ? -19.733 -3.184 10.641 1.00 95.44 174 LYS A O 1
ATOM 1372 N N . LEU A 1 175 ? -17.654 -3.294 11.496 1.00 94.19 175 LEU A N 1
ATOM 1373 C CA . LEU A 1 175 ? -17.619 -1.914 11.965 1.00 94.19 175 LEU A CA 1
ATOM 1374 C C . LEU A 1 175 ? -17.634 -0.931 10.791 1.00 94.19 175 LEU A C 1
ATOM 1376 O O . LEU A 1 175 ? -18.444 -0.002 10.804 1.00 94.19 175 LEU A O 1
ATOM 1380 N N . VAL A 1 176 ? -16.806 -1.167 9.769 1.00 92.81 176 VAL A N 1
ATOM 1381 C CA . VAL A 1 176 ? -16.744 -0.320 8.565 1.00 92.81 176 VAL A CA 1
ATOM 1382 C C . VAL A 1 176 ? -18.070 -0.320 7.804 1.00 92.81 176 VAL A C 1
ATOM 1384 O O . VAL A 1 176 ? -18.520 0.748 7.394 1.00 92.81 176 VAL A O 1
ATOM 1387 N N . ASP A 1 177 ? -18.741 -1.472 7.702 1.00 89.31 177 ASP A N 1
ATOM 1388 C CA . ASP A 1 177 ? -20.065 -1.578 7.065 1.00 89.31 177 ASP A CA 1
ATOM 1389 C C . ASP A 1 177 ? -21.155 -0.778 7.806 1.00 89.31 177 ASP A C 1
ATOM 1391 O O . ASP A 1 177 ? -22.142 -0.351 7.207 1.00 89.31 177 ASP A O 1
ATOM 1395 N N . THR A 1 178 ? -20.994 -0.582 9.118 1.00 90.69 178 THR A N 1
ATOM 1396 C CA . THR A 1 178 ? -21.982 0.106 9.965 1.00 90.69 178 THR A CA 1
ATOM 1397 C C . THR A 1 178 ? -21.739 1.615 10.028 1.00 90.69 178 THR A C 1
ATOM 1399 O O . THR A 1 178 ? -22.684 2.404 10.013 1.00 90.69 178 THR A O 1
ATOM 1402 N N . ASP A 1 179 ? -20.477 2.029 10.143 1.00 91.19 179 ASP A N 1
ATOM 1403 C CA . ASP A 1 179 ? -20.070 3.425 10.291 1.00 91.19 179 ASP A CA 1
ATOM 1404 C C . ASP A 1 179 ? -18.674 3.629 9.691 1.00 91.19 179 ASP A C 1
ATOM 1406 O O . ASP A 1 179 ? -17.688 3.080 10.186 1.00 91.19 179 ASP A O 1
ATOM 1410 N N . LYS A 1 180 ? -18.566 4.487 8.669 1.00 88.75 180 LYS A N 1
ATOM 1411 C CA . LYS A 1 180 ? -17.292 4.773 7.988 1.00 88.75 180 LYS A CA 1
ATOM 1412 C C . LYS A 1 180 ? -16.226 5.366 8.916 1.00 88.75 180 LYS A C 1
ATOM 1414 O O . LYS A 1 180 ? -15.043 5.248 8.623 1.00 88.75 180 LYS A O 1
ATOM 1419 N N . ALA A 1 181 ? -16.607 5.998 10.029 1.00 91.88 181 ALA A N 1
ATOM 1420 C CA . ALA A 1 181 ? -15.657 6.541 11.005 1.00 91.88 181 ALA A CA 1
ATOM 1421 C C . ALA A 1 181 ? -15.282 5.539 12.116 1.00 91.88 181 ALA A C 1
ATOM 1423 O O . ALA A 1 181 ? -14.548 5.889 13.046 1.00 91.88 181 ALA A O 1
ATOM 1424 N N . SER A 1 182 ? -15.798 4.309 12.061 1.00 93.94 182 SER A N 1
ATOM 1425 C CA . SER A 1 182 ? -15.691 3.327 13.142 1.00 93.94 182 SER A CA 1
ATOM 1426 C C . SER A 1 182 ? -14.256 2.914 13.459 1.00 93.94 182 SER A C 1
ATOM 1428 O O . SER A 1 182 ? -13.934 2.798 14.639 1.00 93.94 182 SER A O 1
ATOM 1430 N N . LEU A 1 183 ? -13.378 2.764 12.461 1.00 96.50 183 LEU A N 1
ATOM 1431 C CA . LEU A 1 183 ? -11.971 2.414 12.697 1.00 96.50 183 LEU A CA 1
ATOM 1432 C C . LEU A 1 183 ? -11.232 3.521 13.455 1.00 96.50 183 LEU A C 1
ATOM 1434 O O . LEU A 1 183 ? -10.502 3.235 14.400 1.00 96.50 183 LEU A O 1
ATOM 1438 N N . ILE A 1 184 ? -11.489 4.791 13.122 1.00 95.94 184 ILE A N 1
ATOM 1439 C CA . ILE A 1 184 ? -10.938 5.940 13.859 1.00 95.94 184 ILE A CA 1
ATOM 1440 C C . ILE A 1 184 ? -11.499 5.972 15.287 1.00 95.94 184 ILE A C 1
ATOM 1442 O O . ILE A 1 184 ? -10.755 6.168 16.247 1.00 95.94 184 ILE A O 1
ATOM 1446 N N . LYS A 1 185 ? -12.808 5.747 15.459 1.00 94.62 185 LYS A N 1
ATOM 1447 C CA . LYS A 1 185 ? -13.442 5.692 16.789 1.00 94.62 185 LYS A CA 1
ATOM 1448 C C . LYS A 1 185 ? -12.908 4.542 17.639 1.00 94.62 185 LYS A C 1
ATOM 1450 O O . LYS A 1 185 ? -12.760 4.706 18.847 1.00 94.62 185 LYS A O 1
ATOM 1455 N N . LEU A 1 186 ? -12.632 3.392 17.029 1.00 95.88 186 LEU A N 1
ATOM 1456 C CA . LEU A 1 186 ? -12.038 2.242 17.699 1.00 95.88 186 LEU A CA 1
ATOM 1457 C C . LEU A 1 186 ? -10.585 2.528 18.083 1.00 95.88 186 LEU A C 1
ATOM 1459 O O . LEU A 1 186 ? -10.191 2.283 19.221 1.00 95.88 186 LEU A O 1
ATOM 1463 N N . TRP A 1 187 ? -9.820 3.132 17.175 1.00 96.81 187 TRP A N 1
ATOM 1464 C CA . TRP A 1 187 ? -8.457 3.584 17.434 1.00 96.81 187 TRP A CA 1
ATOM 1465 C C . TRP A 1 187 ? -8.395 4.532 18.635 1.00 96.81 187 TRP A C 1
ATOM 1467 O O . TRP A 1 187 ? -7.600 4.304 19.542 1.00 96.81 187 TRP A O 1
ATOM 1477 N N . LEU A 1 188 ? -9.314 5.501 18.723 1.00 95.56 188 LEU A N 1
ATOM 1478 C CA . LEU A 1 188 ? -9.438 6.440 19.850 1.00 95.56 188 LEU A CA 1
ATOM 1479 C C . LEU A 1 188 ? -9.705 5.782 21.215 1.00 95.56 188 LEU A C 1
ATOM 1481 O O . LEU A 1 188 ? -9.533 6.439 22.239 1.00 95.56 188 LEU A O 1
ATOM 1485 N N . ARG A 1 189 ? -10.144 4.518 21.248 1.00 94.12 189 ARG A N 1
ATOM 1486 C CA . ARG A 1 189 ? -10.346 3.747 22.488 1.00 94.12 189 ARG A CA 1
ATOM 1487 C C . ARG A 1 189 ? -9.096 2.983 22.929 1.00 94.12 189 ARG A C 1
ATOM 1489 O O . ARG A 1 189 ? -9.117 2.370 23.992 1.00 94.12 189 ARG A O 1
ATOM 1496 N N . SER A 1 190 ? -8.043 2.989 22.116 1.00 93.06 190 SER A N 1
ATOM 1497 C CA . SER A 1 190 ? -6.764 2.355 22.437 1.00 93.06 190 SER A CA 1
ATOM 1498 C C . SER A 1 190 ? -5.945 3.228 23.393 1.00 93.06 190 SER A C 1
ATOM 1500 O O . SER A 1 190 ? -6.253 4.400 23.610 1.00 93.06 190 SER A O 1
ATOM 1502 N N . GLU A 1 191 ? -4.865 2.675 23.945 1.00 92.06 191 GLU A N 1
ATOM 1503 C CA . GLU A 1 191 ? -3.890 3.463 24.698 1.00 92.06 191 GLU A CA 1
ATOM 1504 C C . GLU A 1 191 ? -3.050 4.315 23.730 1.00 92.06 191 GLU A C 1
ATOM 1506 O O . GLU A 1 191 ? -2.237 3.803 22.947 1.00 92.06 191 GLU A O 1
ATOM 1511 N N . LEU A 1 192 ? -3.309 5.625 23.750 1.00 94.19 192 LEU A N 1
ATOM 1512 C CA . LEU A 1 192 ? -2.737 6.608 22.834 1.00 94.19 192 LEU A CA 1
ATOM 1513 C C . LEU A 1 192 ? -2.017 7.713 23.601 1.00 94.19 192 LEU A C 1
ATOM 1515 O O . LEU A 1 192 ? -2.560 8.316 24.531 1.00 94.19 192 LEU A O 1
ATOM 1519 N N . SER A 1 193 ? -0.816 8.040 23.147 1.00 95.56 193 SER A N 1
ATOM 1520 C CA . SER A 1 193 ? -0.079 9.214 23.593 1.00 95.56 193 SER A CA 1
ATOM 1521 C C . SER A 1 193 ? -0.669 10.507 23.021 1.00 95.56 193 SER A C 1
ATOM 1523 O O . SER A 1 193 ? -1.321 10.537 21.972 1.00 95.56 193 SER A O 1
ATOM 1525 N N . THR A 1 194 ? -0.360 11.633 23.669 1.00 94.31 194 THR A N 1
ATOM 1526 C CA . THR A 1 194 ? -0.686 12.968 23.142 1.00 94.31 194 THR A CA 1
ATOM 1527 C C . THR A 1 194 ? -0.059 13.213 21.766 1.00 94.31 194 THR A C 1
ATOM 1529 O O . THR A 1 194 ? -0.661 13.899 20.940 1.00 94.31 194 THR A O 1
ATOM 1532 N N . HIS A 1 195 ? 1.122 12.645 21.497 1.00 95.62 195 HIS A N 1
ATOM 1533 C CA . HIS A 1 195 ? 1.780 12.758 20.195 1.00 95.62 195 HIS A CA 1
ATOM 1534 C C . HIS A 1 195 ? 0.989 12.044 19.100 1.00 95.62 195 HIS A C 1
ATOM 1536 O O . HIS A 1 195 ? 0.744 12.646 18.060 1.00 95.62 195 HIS A O 1
ATOM 1542 N N . GLU A 1 196 ? 0.520 10.820 19.343 1.00 96.69 196 GLU A N 1
ATOM 1543 C CA . GLU A 1 196 ? -0.307 10.075 18.384 1.00 96.69 196 GLU A CA 1
ATOM 1544 C C . GLU A 1 196 ? -1.639 10.784 18.113 1.00 96.69 196 GLU A C 1
ATOM 1546 O O . GLU A 1 196 ? -2.015 10.977 16.955 1.00 96.69 196 GLU A O 1
ATOM 1551 N N . LEU A 1 197 ? -2.320 11.247 19.168 1.00 96.38 197 LEU A N 1
ATOM 1552 C CA . LEU A 1 197 ? -3.568 12.012 19.046 1.00 96.38 197 LEU A CA 1
ATOM 1553 C C . LEU A 1 197 ? -3.372 13.278 18.205 1.00 96.38 197 LEU A C 1
ATOM 1555 O O . LEU A 1 197 ? -4.181 13.579 17.326 1.00 96.38 197 LEU A O 1
ATOM 1559 N N . ARG A 1 198 ? -2.277 14.007 18.444 1.00 95.38 198 ARG A N 1
ATOM 1560 C CA . ARG A 1 198 ? -1.937 15.219 17.694 1.00 95.38 198 ARG A CA 1
ATOM 1561 C C . ARG A 1 198 ? -1.529 14.917 16.258 1.00 95.38 198 ARG A C 1
ATOM 1563 O O . ARG A 1 198 ? -1.957 15.635 15.362 1.00 95.38 198 ARG A O 1
ATOM 1570 N N . ALA A 1 199 ? -0.759 13.858 16.029 1.00 95.25 199 ALA A N 1
ATOM 1571 C CA . ALA A 1 199 ? -0.347 13.440 14.696 1.00 95.25 199 ALA A CA 1
ATOM 1572 C C . ALA A 1 199 ? -1.558 13.107 13.818 1.00 95.25 199 ALA A C 1
ATOM 1574 O O . ALA A 1 199 ? -1.693 13.672 12.731 1.00 95.25 199 ALA A O 1
ATOM 1575 N N . LEU A 1 200 ? -2.480 12.273 14.314 1.00 96.06 200 LEU A N 1
ATOM 1576 C CA . LEU A 1 200 ? -3.692 11.935 13.569 1.00 96.06 200 LEU A CA 1
ATOM 1577 C C . LEU A 1 200 ? -4.599 13.160 13.378 1.00 96.06 200 LEU A C 1
ATOM 1579 O O . LEU A 1 200 ? -5.117 13.369 12.285 1.00 96.06 200 LEU A O 1
ATOM 1583 N N . ALA A 1 201 ? -4.755 14.013 14.397 1.00 95.19 201 ALA A N 1
ATOM 1584 C CA . ALA A 1 201 ? -5.537 15.246 14.272 1.00 95.19 201 ALA A CA 1
ATOM 1585 C C . ALA A 1 201 ? -4.979 16.192 13.193 1.00 95.19 201 ALA A C 1
ATOM 1587 O O . ALA A 1 201 ? -5.747 16.738 12.396 1.00 95.19 201 ALA A O 1
ATOM 1588 N N . THR A 1 202 ? -3.655 16.374 13.148 1.00 93.44 202 THR A N 1
ATOM 1589 C CA . THR A 1 202 ? -2.974 17.155 12.106 1.00 93.44 202 THR A CA 1
ATOM 1590 C C . THR A 1 202 ? -3.185 16.526 10.730 1.00 93.44 202 THR A C 1
ATOM 1592 O O . THR A 1 202 ? -3.585 17.228 9.804 1.00 93.44 202 THR A O 1
ATOM 1595 N N . ALA A 1 203 ? -2.973 15.214 10.598 1.00 94.50 203 ALA A N 1
ATOM 1596 C CA . ALA A 1 203 ? -3.122 14.497 9.333 1.00 94.50 203 ALA A CA 1
ATOM 1597 C C . ALA A 1 203 ? -4.543 14.607 8.764 1.00 94.50 203 ALA A C 1
ATOM 1599 O O . ALA A 1 203 ? -4.718 15.006 7.616 1.00 94.50 203 ALA A O 1
ATOM 1600 N N . LEU A 1 204 ? -5.562 14.336 9.586 1.00 94.44 204 LEU A N 1
ATOM 1601 C CA . LEU A 1 204 ? -6.967 14.411 9.177 1.00 94.44 204 LEU A CA 1
ATOM 1602 C C . LEU A 1 204 ? -7.365 15.832 8.764 1.00 94.44 204 LEU A C 1
ATOM 1604 O O . LEU A 1 204 ? -8.047 16.017 7.759 1.00 94.44 204 LEU A O 1
ATOM 1608 N N . LYS A 1 205 ? -6.888 16.848 9.492 1.00 92.44 205 LYS A N 1
ATOM 1609 C CA . LYS A 1 205 ? -7.109 18.251 9.125 1.00 92.44 205 LYS A CA 1
ATOM 1610 C C . LYS A 1 205 ? -6.513 18.581 7.751 1.00 92.44 205 LYS A C 1
ATOM 1612 O O . LYS A 1 205 ? -7.168 19.279 6.979 1.00 92.44 205 LYS A O 1
ATOM 1617 N N . LEU A 1 206 ? -5.300 18.103 7.460 1.00 90.56 206 LEU A N 1
ATOM 1618 C CA . LEU A 1 206 ? -4.602 18.364 6.195 1.00 90.56 206 LEU A CA 1
ATOM 1619 C C . LEU A 1 206 ? -5.328 17.780 4.976 1.00 90.56 206 LEU A C 1
ATOM 1621 O O . LEU A 1 206 ? -5.227 18.358 3.899 1.00 90.56 206 LEU A O 1
ATOM 1625 N N . ILE A 1 207 ? -6.087 16.701 5.165 1.00 92.19 207 ILE A N 1
ATOM 1626 C CA . ILE A 1 207 ? -6.919 16.061 4.130 1.00 92.19 207 ILE A CA 1
ATOM 1627 C C . ILE A 1 207 ? -8.407 16.443 4.242 1.00 92.19 207 ILE A C 1
ATOM 1629 O O . ILE A 1 207 ? -9.285 15.771 3.710 1.00 92.19 207 ILE A O 1
ATOM 1633 N N . GLY A 1 208 ? -8.723 17.504 4.994 1.00 90.19 208 GLY A N 1
ATOM 1634 C CA . GLY A 1 208 ? -10.079 18.052 5.101 1.00 90.19 208 GLY A CA 1
ATOM 1635 C C . GLY A 1 208 ? -11.075 17.235 5.936 1.00 90.19 208 GLY A C 1
ATOM 1636 O O . GLY A 1 208 ? -12.244 17.621 6.028 1.00 90.19 208 GLY A O 1
ATOM 1637 N N . LEU A 1 209 ? -10.646 16.157 6.598 1.00 91.19 209 LEU A N 1
ATOM 1638 C CA . LEU A 1 209 ? -11.501 15.315 7.434 1.00 91.19 209 LEU A CA 1
ATOM 1639 C C . LEU A 1 209 ? -11.612 15.856 8.865 1.00 91.19 209 LEU A C 1
ATOM 1641 O O . LEU A 1 209 ? -10.628 16.049 9.580 1.00 91.19 209 LEU A O 1
ATOM 1645 N N . LYS A 1 210 ? -12.850 16.080 9.318 1.00 85.69 210 LYS A N 1
ATOM 1646 C CA . LYS A 1 210 ? -13.147 16.631 10.648 1.00 85.69 210 LYS A CA 1
ATOM 1647 C C . LYS A 1 210 ? -13.717 15.555 11.572 1.00 85.69 210 LYS A C 1
ATOM 1649 O O . LYS A 1 210 ? -14.899 15.243 11.495 1.00 85.69 210 LYS A O 1
ATOM 1654 N N . ILE A 1 211 ? -12.900 15.071 12.506 1.00 88.38 211 ILE A N 1
ATOM 1655 C CA . ILE A 1 211 ? -13.324 14.168 13.589 1.00 88.38 211 ILE A CA 1
ATOM 1656 C C . ILE A 1 211 ? -13.410 14.963 14.893 1.00 88.38 211 ILE A C 1
ATOM 1658 O O . ILE A 1 211 ? -12.402 15.485 15.372 1.00 88.38 211 ILE A O 1
ATOM 1662 N N . LYS A 1 212 ? -14.622 15.100 15.446 1.00 87.75 212 LYS A N 1
ATOM 1663 C CA . LYS A 1 212 ? -14.939 16.008 16.566 1.00 87.75 212 LYS A CA 1
ATOM 1664 C C . LYS A 1 212 ? -14.045 15.765 17.785 1.00 87.75 212 LYS A C 1
ATOM 1666 O O . LYS A 1 212 ? -13.556 16.713 18.393 1.00 87.75 212 LYS A O 1
ATOM 1671 N N . GLU A 1 213 ? -13.792 14.503 18.099 1.00 89.44 213 GLU A N 1
ATOM 1672 C CA . GLU A 1 213 ? -12.992 14.032 19.228 1.00 89.44 213 GLU A CA 1
ATOM 1673 C C . GLU A 1 213 ? -11.520 14.472 19.138 1.00 89.44 213 GLU A C 1
ATOM 1675 O O . GLU A 1 213 ? -10.868 14.677 20.166 1.00 89.44 213 GLU A O 1
ATOM 1680 N N . LEU A 1 214 ? -11.012 14.670 17.917 1.00 90.94 214 LEU A N 1
ATOM 1681 C CA . LEU A 1 214 ? -9.620 15.022 17.637 1.00 90.94 214 LEU A CA 1
ATOM 1682 C C . LEU A 1 214 ? -9.388 16.524 17.440 1.00 90.94 214 LEU A C 1
ATOM 1684 O O . LEU A 1 214 ? -8.245 16.977 17.500 1.00 90.94 214 LEU A O 1
ATOM 1688 N N . GLN A 1 215 ? -10.445 17.325 17.266 1.00 85.06 215 GLN A N 1
ATOM 1689 C CA . GLN A 1 215 ? -10.322 18.759 16.965 1.00 85.06 215 GLN A CA 1
ATOM 1690 C C . GLN A 1 215 ? -9.515 19.534 18.012 1.00 85.06 215 GLN A C 1
ATOM 1692 O O . GLN A 1 215 ? -8.770 20.441 17.653 1.00 85.06 215 GLN A O 1
ATOM 1697 N N . LYS A 1 216 ? -9.607 19.152 19.292 1.00 89.31 216 LYS A N 1
ATOM 1698 C CA . LYS A 1 216 ? -8.862 19.796 20.387 1.00 89.31 216 LYS A CA 1
ATOM 1699 C C . LYS A 1 216 ? -7.341 19.601 20.306 1.00 89.31 216 LYS A C 1
ATOM 1701 O O . LYS A 1 216 ? -6.611 20.345 20.949 1.00 89.31 216 LYS A O 1
ATOM 1706 N N . TYR A 1 217 ? -6.874 18.611 19.543 1.00 88.12 217 TYR A N 1
ATOM 1707 C CA . TYR A 1 217 ? -5.450 18.341 19.334 1.00 88.12 217 TYR A CA 1
ATOM 1708 C C . TYR A 1 217 ? -4.917 18.961 18.040 1.00 88.12 217 TYR A C 1
ATOM 1710 O O . TYR A 1 217 ? -3.704 19.037 17.858 1.00 88.12 217 TYR A O 1
ATOM 1718 N N . ALA A 1 218 ? -5.795 19.413 17.141 1.00 76.38 218 ALA A N 1
ATOM 1719 C CA . ALA A 1 218 ? -5.378 20.018 15.889 1.00 76.38 218 ALA A CA 1
ATOM 1720 C C . ALA A 1 218 ? -4.650 21.343 16.152 1.00 76.38 218 ALA A C 1
ATOM 1722 O O . ALA A 1 218 ? -5.124 22.213 16.881 1.00 76.38 218 ALA A O 1
ATOM 1723 N N . CYS A 1 219 ? -3.501 21.515 15.514 1.00 79.44 219 CYS A N 1
ATOM 1724 C CA . CYS A 1 219 ? -2.671 22.704 15.652 1.00 79.44 219 CYS A CA 1
ATOM 1725 C C . CYS A 1 219 ? -2.568 23.489 14.340 1.00 79.44 219 CYS A C 1
ATOM 1727 O O . CYS A 1 219 ? -2.996 23.045 13.266 1.00 79.44 219 CYS A O 1
ATOM 1729 N N . ARG A 1 220 ? -2.035 24.712 14.435 1.00 82.69 220 ARG A N 1
ATOM 1730 C CA . ARG A 1 220 ? -1.686 25.515 13.261 1.00 82.69 220 ARG A CA 1
ATOM 1731 C C . ARG A 1 220 ? -0.463 24.896 12.590 1.00 82.69 220 ARG A C 1
ATOM 1733 O O . ARG A 1 220 ? 0.518 24.602 13.261 1.00 82.69 220 ARG A O 1
ATOM 1740 N N . GLU A 1 221 ? -0.560 24.700 11.283 1.00 80.06 221 GLU A N 1
ATOM 1741 C CA . GLU A 1 221 ? 0.495 24.087 10.483 1.00 80.06 221 GLU A CA 1
ATOM 1742 C C . GLU A 1 221 ? 1.733 24.978 10.452 1.00 80.06 221 GLU A C 1
ATOM 1744 O O . GLU A 1 221 ? 1.636 26.194 10.245 1.00 80.06 221 GLU A O 1
ATOM 1749 N N . VAL A 1 222 ? 2.889 24.349 10.618 1.00 79.31 222 VAL A N 1
ATOM 1750 C CA . VAL A 1 222 ? 4.188 24.952 10.356 1.00 79.31 222 VAL A CA 1
ATOM 1751 C C . VAL A 1 222 ? 4.661 24.372 9.031 1.00 79.31 222 VAL A C 1
ATOM 1753 O O . VAL A 1 222 ? 4.727 23.153 8.860 1.00 79.31 222 VAL A O 1
ATOM 1756 N N . LYS A 1 223 ? 4.932 25.241 8.051 1.00 66.00 223 LYS A N 1
ATOM 1757 C CA . LYS A 1 223 ? 5.584 24.791 6.821 1.00 66.00 223 LYS A CA 1
ATOM 1758 C C . LYS A 1 223 ? 6.992 24.352 7.182 1.00 66.00 223 LYS A C 1
ATOM 1760 O O . LYS A 1 223 ? 7.718 25.107 7.823 1.00 66.00 223 LYS A O 1
ATOM 1765 N N . GLU A 1 224 ? 7.357 23.155 6.751 1.00 61.09 224 GLU A N 1
ATOM 1766 C CA . GLU A 1 224 ? 8.737 22.707 6.814 1.00 61.09 224 GLU A CA 1
ATOM 1767 C C . GLU A 1 224 ? 9.604 23.707 6.040 1.00 61.09 224 GLU A C 1
ATOM 1769 O O . GLU A 1 224 ? 9.310 24.065 4.893 1.00 61.09 224 GLU A O 1
ATOM 1774 N N . SER A 1 225 ? 10.640 24.233 6.687 1.00 47.84 225 SER A N 1
ATOM 1775 C CA . SER A 1 225 ? 11.627 25.082 6.036 1.00 47.84 225 SER A CA 1
ATOM 1776 C C . SER A 1 225 ? 12.509 24.202 5.157 1.00 47.84 225 SER A C 1
ATOM 1778 O O . SER A 1 225 ? 13.551 23.787 5.640 1.00 47.84 225 SER A O 1
ATOM 1780 N N . LEU A 1 226 ? 12.061 23.883 3.929 1.00 39.44 226 LEU A N 1
ATOM 1781 C CA . LEU A 1 226 ? 12.818 23.231 2.836 1.00 39.44 226 LEU A CA 1
ATOM 1782 C C . LEU A 1 226 ? 14.020 22.395 3.321 1.00 39.44 226 LEU A C 1
ATOM 1784 O O . LEU A 1 226 ? 15.162 22.614 2.927 1.00 39.44 226 LEU A O 1
ATOM 1788 N N . GLY A 1 227 ? 13.747 21.453 4.215 1.00 37.69 227 GLY A N 1
ATOM 1789 C CA . GLY A 1 227 ? 14.644 20.380 4.589 1.00 37.69 227 GLY A CA 1
ATOM 1790 C C . GLY A 1 227 ? 13.989 19.155 4.003 1.00 37.69 227 GLY A C 1
ATOM 1791 O O . GLY A 1 227 ? 12.842 18.877 4.324 1.00 37.69 227 GLY A O 1
ATOM 1792 N N . ILE A 1 228 ? 14.661 18.524 3.048 1.00 40.78 228 ILE A N 1
ATOM 1793 C CA . ILE A 1 228 ? 14.263 17.262 2.426 1.00 40.78 228 ILE A CA 1
ATOM 1794 C C . ILE A 1 228 ? 13.675 16.362 3.517 1.00 40.78 228 ILE A C 1
ATOM 1796 O O . ILE A 1 228 ? 14.372 16.117 4.500 1.00 40.78 228 ILE A O 1
ATOM 1800 N N . ALA A 1 229 ? 12.423 15.912 3.371 1.00 43.91 229 ALA A N 1
ATOM 1801 C CA . ALA A 1 229 ? 11.885 14.879 4.244 1.00 43.91 229 ALA A CA 1
ATOM 1802 C C . ALA A 1 229 ? 12.914 13.741 4.263 1.00 43.91 229 ALA A C 1
ATOM 1804 O O . ALA A 1 229 ? 13.190 13.133 3.230 1.00 43.91 229 ALA A O 1
ATOM 1805 N N . GLU A 1 230 ? 13.559 13.533 5.411 1.00 45.47 230 GLU A N 1
ATOM 1806 C CA . GLU A 1 230 ? 14.701 12.618 5.551 1.00 45.47 230 GLU A CA 1
ATOM 1807 C C . GLU A 1 230 ? 14.298 11.166 5.228 1.00 45.47 230 GLU A C 1
ATOM 1809 O O . GLU A 1 230 ? 15.142 10.314 4.958 1.00 45.47 230 GLU A O 1
ATOM 1814 N N . TYR A 1 231 ? 12.986 10.905 5.193 1.00 49.72 231 TYR A N 1
ATOM 1815 C CA . TYR A 1 231 ? 12.372 9.623 4.909 1.00 49.72 231 TYR A CA 1
ATOM 1816 C C . TYR A 1 231 ? 11.409 9.714 3.710 1.00 49.72 231 TYR A C 1
ATOM 1818 O O . TYR A 1 231 ? 10.340 10.319 3.802 1.00 49.72 231 TYR A O 1
ATOM 1826 N N . ASP A 1 232 ? 11.771 9.091 2.582 1.00 64.62 232 ASP A N 1
ATOM 1827 C CA . ASP A 1 232 ? 10.902 8.985 1.403 1.00 64.62 232 ASP A CA 1
ATOM 1828 C C . ASP A 1 232 ? 10.114 7.668 1.439 1.00 64.62 232 ASP A C 1
ATOM 1830 O O . ASP A 1 232 ? 10.589 6.613 1.014 1.00 64.62 232 ASP A O 1
ATOM 1834 N N . PHE A 1 233 ? 8.884 7.749 1.947 1.00 61.75 233 PHE A N 1
ATOM 1835 C CA . PHE A 1 233 ?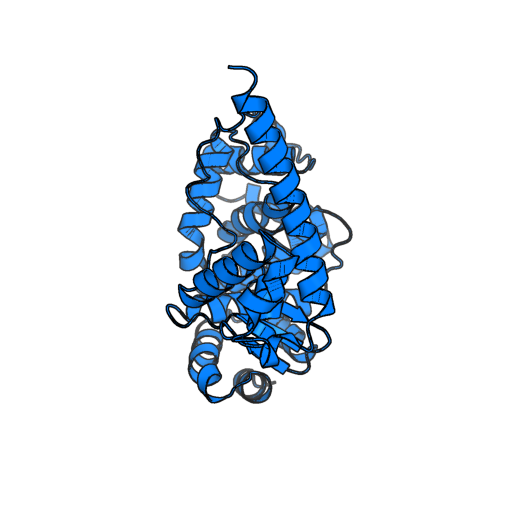 7.950 6.624 2.060 1.00 61.75 233 PHE A CA 1
ATOM 1836 C C . PHE A 1 233 ? 7.654 5.945 0.718 1.00 61.75 233 PHE A C 1
ATOM 1838 O O . PHE A 1 233 ? 7.304 4.766 0.699 1.00 61.75 233 PHE A O 1
ATOM 1845 N N . ARG A 1 234 ? 7.824 6.649 -0.410 1.00 61.75 234 ARG A N 1
ATOM 1846 C CA . ARG A 1 234 ? 7.589 6.096 -1.756 1.00 61.75 234 ARG A CA 1
ATOM 1847 C C . ARG A 1 234 ? 8.629 5.049 -2.146 1.00 61.75 234 ARG A C 1
ATOM 1849 O O . ARG A 1 234 ? 8.405 4.286 -3.081 1.00 61.75 234 ARG A O 1
ATOM 1856 N N . TYR A 1 235 ? 9.758 5.019 -1.442 1.00 69.62 235 TYR A N 1
ATOM 1857 C CA . TYR A 1 235 ? 10.817 4.031 -1.627 1.00 69.62 235 TYR A CA 1
ATOM 1858 C C . TYR A 1 235 ? 10.944 3.071 -0.441 1.00 69.62 235 TYR A C 1
ATOM 1860 O O . TYR A 1 235 ? 11.916 2.322 -0.337 1.00 69.62 235 TYR A O 1
ATOM 1868 N N . GLU A 1 236 ? 9.970 3.062 0.463 1.00 82.81 236 GLU A N 1
ATOM 1869 C CA . GLU A 1 236 ? 9.901 2.028 1.479 1.00 82.81 236 GLU A CA 1
ATOM 1870 C C . GLU A 1 236 ? 9.495 0.695 0.824 1.00 82.81 236 GLU A C 1
ATOM 1872 O O . GLU A 1 236 ? 8.563 0.622 0.025 1.00 82.81 236 GLU A O 1
ATOM 1877 N N . GLY A 1 237 ? 10.231 -0.372 1.131 1.00 84.94 237 GLY A N 1
ATOM 1878 C CA . GLY A 1 237 ? 9.972 -1.706 0.591 1.00 84.94 237 GLY A CA 1
ATOM 1879 C C . GLY A 1 237 ? 10.501 -1.990 -0.811 1.00 84.94 237 GLY A C 1
ATOM 1880 O O . GLY A 1 237 ? 10.282 -3.090 -1.325 1.00 84.94 237 GLY A O 1
ATOM 1881 N N . VAL A 1 238 ? 11.281 -1.077 -1.392 1.00 89.12 238 VAL A N 1
ATOM 1882 C CA . VAL A 1 238 ? 12.048 -1.334 -2.619 1.00 89.12 238 VAL A CA 1
ATOM 1883 C C . VAL A 1 238 ? 13.535 -1.535 -2.320 1.00 89.12 238 VAL A C 1
ATOM 1885 O O . VAL A 1 238 ? 14.024 -1.145 -1.264 1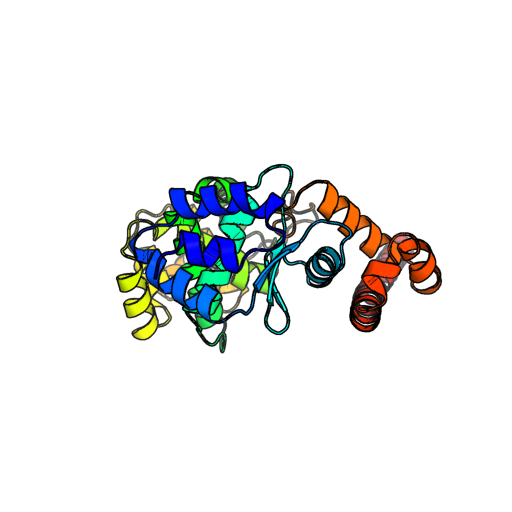.00 89.12 238 VAL A O 1
ATOM 1888 N N . ASP A 1 239 ? 14.253 -2.175 -3.240 1.00 92.31 239 ASP A N 1
ATOM 1889 C CA . ASP A 1 239 ? 15.690 -2.441 -3.114 1.00 92.31 239 ASP A CA 1
ATOM 1890 C C . ASP A 1 239 ? 16.536 -1.496 -3.987 1.00 92.31 239 ASP A C 1
ATOM 1892 O O . ASP A 1 239 ? 16.024 -0.659 -4.747 1.00 92.31 239 ASP A O 1
ATOM 1896 N N . SER A 1 240 ? 17.861 -1.641 -3.909 1.00 92.38 240 SER A N 1
ATOM 1897 C CA . SER A 1 240 ? 18.798 -0.825 -4.687 1.00 92.38 240 SER A CA 1
ATOM 1898 C C . SER A 1 240 ? 18.586 -0.917 -6.204 1.00 92.38 240 SER A C 1
ATOM 1900 O O . SER A 1 240 ? 18.875 0.043 -6.928 1.00 92.38 240 SER A O 1
ATOM 1902 N N . SER A 1 241 ? 18.062 -2.033 -6.716 1.00 93.69 241 SER A N 1
ATOM 1903 C CA . SER A 1 241 ? 17.806 -2.214 -8.146 1.00 93.69 241 SER A CA 1
ATOM 1904 C C . SER A 1 241 ? 16.610 -1.400 -8.608 1.00 93.69 241 SER A C 1
ATOM 1906 O O . SER A 1 241 ? 16.713 -0.723 -9.634 1.00 93.69 241 SER A O 1
ATOM 1908 N N . PHE A 1 242 ? 15.522 -1.389 -7.839 1.00 92.88 242 PHE A N 1
ATOM 1909 C CA . PHE A 1 242 ? 14.378 -0.528 -8.136 1.00 92.88 242 PHE A CA 1
ATOM 1910 C C . PHE A 1 242 ? 14.757 0.953 -8.078 1.00 92.88 242 PHE A C 1
ATOM 1912 O O . PHE A 1 242 ? 14.424 1.717 -8.981 1.00 92.88 242 PHE A O 1
ATOM 1919 N N . LEU A 1 243 ? 15.534 1.360 -7.069 1.00 91.25 243 LEU A N 1
ATOM 1920 C CA . LEU A 1 243 ? 16.017 2.739 -6.958 1.00 91.25 243 LEU A CA 1
ATOM 1921 C C . LEU A 1 243 ? 16.868 3.155 -8.166 1.00 91.25 243 LEU A C 1
ATOM 1923 O O . LEU A 1 243 ? 16.762 4.286 -8.643 1.00 91.25 243 LEU A O 1
ATOM 1927 N N . ARG A 1 244 ? 17.704 2.251 -8.696 1.00 93.31 244 ARG A N 1
ATOM 1928 C CA . ARG A 1 244 ? 18.429 2.496 -9.955 1.00 93.31 244 ARG A CA 1
ATOM 1929 C C . ARG A 1 244 ? 17.475 2.650 -11.135 1.00 93.31 244 ARG A C 1
ATOM 1931 O O . ARG A 1 244 ? 17.687 3.540 -11.951 1.00 93.31 244 ARG A O 1
ATOM 1938 N N . MET A 1 245 ? 16.443 1.816 -11.216 1.00 92.94 245 MET A N 1
ATOM 1939 C CA . MET A 1 245 ? 15.436 1.876 -12.276 1.00 92.94 245 MET A CA 1
ATOM 1940 C C . MET A 1 245 ? 14.681 3.215 -12.272 1.00 92.94 245 MET A C 1
ATOM 1942 O O . MET A 1 245 ? 14.560 3.847 -13.320 1.00 92.94 245 MET A O 1
ATOM 1946 N N . ILE A 1 246 ? 14.275 3.709 -11.097 1.00 89.25 246 ILE A N 1
ATOM 1947 C CA . ILE A 1 246 ? 13.657 5.038 -10.944 1.00 89.25 246 ILE A CA 1
ATOM 1948 C C . ILE A 1 246 ? 14.614 6.150 -11.391 1.00 89.25 246 ILE A C 1
ATOM 1950 O O . ILE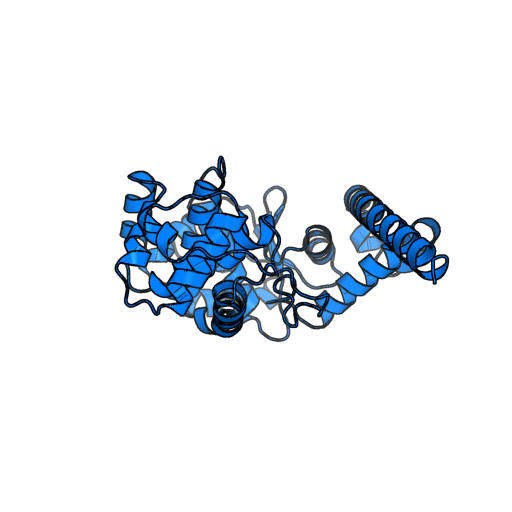 A 1 246 ? 14.228 7.007 -12.180 1.00 89.25 246 ILE A O 1
ATOM 1954 N N . LYS A 1 247 ? 15.891 6.102 -10.984 1.00 89.44 247 LYS A N 1
ATOM 1955 C CA . LYS A 1 247 ? 16.904 7.081 -11.430 1.00 89.44 247 LYS A CA 1
ATOM 1956 C C . LYS A 1 247 ? 17.081 7.102 -12.950 1.00 89.44 247 LYS A C 1
ATOM 1958 O O . LYS A 1 247 ? 17.343 8.159 -13.517 1.00 89.44 247 LYS A O 1
ATOM 1963 N N . VAL A 1 248 ? 16.959 5.950 -13.611 1.00 92.75 248 VAL A N 1
ATOM 1964 C CA . VAL A 1 248 ? 17.000 5.864 -15.077 1.00 92.75 248 VAL A CA 1
ATOM 1965 C C . VAL A 1 248 ? 15.780 6.554 -15.699 1.00 92.75 248 VAL A C 1
ATOM 1967 O O . VAL A 1 248 ? 15.963 7.336 -16.631 1.00 92.75 248 VAL A O 1
ATOM 1970 N N . LEU A 1 249 ? 14.568 6.334 -15.171 1.00 89.31 249 LEU A N 1
ATOM 1971 C CA . LEU A 1 249 ? 13.355 7.029 -15.635 1.00 89.31 249 LEU A CA 1
ATOM 1972 C C . LEU A 1 249 ? 13.427 8.536 -15.417 1.00 89.31 249 LEU A C 1
ATOM 1974 O O . LEU A 1 249 ? 13.091 9.300 -16.318 1.00 89.31 249 LEU A O 1
ATOM 1978 N N . ASP A 1 250 ? 13.887 8.968 -14.247 1.00 86.06 250 ASP A N 1
ATOM 1979 C CA . ASP A 1 250 ? 14.013 10.389 -13.936 1.00 86.06 250 ASP A CA 1
ATOM 1980 C C . ASP A 1 250 ? 15.034 11.060 -14.859 1.00 86.06 250 ASP A C 1
ATOM 1982 O O . ASP A 1 250 ? 14.749 12.114 -15.425 1.00 86.06 250 ASP A O 1
ATOM 1986 N N . LYS A 1 251 ? 16.170 10.401 -15.124 1.00 88.50 251 LYS A N 1
ATOM 1987 C CA . LYS A 1 251 ? 17.149 10.869 -16.114 1.00 88.50 251 LYS A CA 1
ATOM 1988 C C . LYS A 1 251 ? 16.567 10.925 -17.529 1.00 88.50 251 LYS A C 1
ATOM 1990 O O . LYS A 1 251 ? 16.894 11.835 -18.284 1.00 88.50 251 LYS A O 1
ATOM 1995 N N . ALA A 1 252 ? 15.725 9.966 -17.908 1.00 89.75 252 ALA A N 1
ATOM 1996 C CA . ALA A 1 252 ? 15.038 10.005 -19.196 1.00 89.75 252 ALA A CA 1
ATOM 1997 C C . ALA A 1 252 ? 14.040 11.178 -19.267 1.00 89.75 252 ALA A C 1
ATOM 1999 O O . ALA A 1 252 ? 13.908 11.805 -20.314 1.00 89.75 252 ALA A O 1
ATOM 2000 N N . ALA A 1 253 ? 13.386 11.523 -18.155 1.00 87.00 253 ALA A N 1
ATOM 2001 C CA . ALA A 1 253 ? 12.434 12.631 -18.080 1.00 87.00 253 ALA A CA 1
ATOM 2002 C C . ALA A 1 253 ? 13.079 14.030 -18.092 1.00 87.00 253 ALA A C 1
ATOM 2004 O O . ALA A 1 253 ? 12.393 15.011 -18.379 1.00 87.00 253 ALA A O 1
ATOM 2005 N N . GLU A 1 254 ? 14.378 14.146 -17.796 1.00 85.75 254 GLU A N 1
ATOM 2006 C CA . GLU A 1 254 ? 15.111 15.421 -17.853 1.00 85.75 254 GLU A CA 1
ATOM 2007 C C . GLU A 1 254 ? 15.243 15.990 -19.273 1.00 85.75 254 GLU A C 1
ATOM 2009 O O . GLU A 1 254 ? 15.346 17.213 -19.426 1.00 85.75 254 GLU A O 1
ATOM 2014 N N . ASP A 1 255 ? 15.258 15.112 -20.281 1.00 83.00 255 ASP A N 1
ATOM 2015 C CA . ASP A 1 255 ? 15.401 15.437 -21.701 1.00 83.00 255 ASP A CA 1
ATOM 2016 C C . ASP A 1 255 ? 14.623 14.418 -22.552 1.00 83.00 255 ASP A C 1
ATOM 2018 O O . ASP A 1 255 ? 15.124 13.339 -22.886 1.00 83.00 255 ASP A O 1
ATOM 2022 N N . LYS A 1 256 ? 13.388 14.781 -22.926 1.00 77.25 256 LYS A N 1
ATOM 2023 C CA . LYS A 1 256 ? 12.490 13.916 -23.704 1.00 77.25 256 LYS A CA 1
ATOM 2024 C C . LYS A 1 256 ? 13.084 13.521 -25.062 1.00 77.25 256 LYS A C 1
ATOM 2026 O O . LYS A 1 256 ? 12.871 12.395 -25.506 1.00 77.25 256 LYS A O 1
ATOM 2031 N N . GLU A 1 257 ? 13.863 14.395 -25.705 1.00 80.94 257 GLU A N 1
ATOM 2032 C CA . GLU A 1 257 ? 14.485 14.098 -27.005 1.00 80.94 257 GLU A CA 1
ATOM 2033 C C . GLU A 1 257 ? 15.542 12.994 -26.883 1.00 80.94 257 GLU A C 1
ATOM 2035 O O . GLU A 1 257 ? 15.740 12.198 -27.805 1.00 80.94 257 GLU A O 1
ATOM 2040 N N . ARG A 1 258 ? 16.195 12.901 -25.718 1.00 86.38 258 ARG A N 1
ATOM 2041 C CA . ARG A 1 258 ? 17.192 11.865 -25.411 1.00 86.38 258 ARG A CA 1
ATOM 2042 C C . ARG A 1 258 ? 16.646 10.698 -24.594 1.00 86.38 258 ARG A C 1
ATOM 2044 O O . ARG A 1 258 ? 17.373 9.719 -24.422 1.00 86.38 258 ARG A O 1
ATOM 2051 N N . ALA A 1 259 ? 15.391 10.745 -24.151 1.00 87.94 259 ALA A N 1
ATOM 2052 C CA . ALA A 1 259 ? 14.770 9.703 -23.335 1.00 87.94 259 ALA A CA 1
ATOM 2053 C C . ALA A 1 259 ? 14.897 8.314 -23.972 1.00 87.94 259 ALA A C 1
ATOM 2055 O O . ALA A 1 259 ? 15.335 7.370 -23.315 1.00 87.94 259 ALA A O 1
ATOM 2056 N N . ARG A 1 260 ? 14.630 8.201 -25.282 1.00 85.88 260 ARG A N 1
ATOM 2057 C CA . ARG A 1 260 ? 14.761 6.929 -26.012 1.00 85.88 260 ARG A CA 1
ATOM 2058 C C . ARG A 1 260 ? 16.185 6.373 -25.979 1.00 85.88 260 ARG A C 1
ATOM 2060 O O . ARG A 1 260 ? 16.350 5.169 -25.874 1.00 85.88 260 ARG A O 1
ATOM 2067 N N . LYS A 1 261 ? 17.205 7.235 -26.015 1.00 91.38 261 LYS A N 1
ATOM 2068 C CA . LYS A 1 261 ? 18.613 6.826 -25.907 1.00 91.38 261 LYS A CA 1
ATOM 2069 C C . LYS A 1 261 ? 18.975 6.384 -24.487 1.00 91.38 261 LYS A C 1
ATOM 2071 O O . LYS A 1 261 ? 19.772 5.473 -24.311 1.00 91.38 261 LYS A O 1
ATOM 2076 N N . VAL A 1 262 ? 18.407 7.027 -23.465 1.00 93.06 262 VAL A N 1
ATOM 2077 C CA . VAL A 1 262 ? 18.608 6.625 -22.061 1.00 93.06 262 VAL A CA 1
ATOM 2078 C C . VAL A 1 262 ? 17.971 5.259 -21.787 1.00 93.06 262 VAL A C 1
ATOM 2080 O O . VAL A 1 262 ? 18.553 4.453 -21.066 1.00 93.06 262 VAL A O 1
ATOM 2083 N N . LEU A 1 263 ? 16.801 5.006 -22.375 1.00 93.88 263 LEU A N 1
ATOM 2084 C CA . LEU A 1 263 ? 16.016 3.786 -22.183 1.00 93.88 263 LEU A CA 1
ATOM 2085 C C . LEU A 1 263 ? 16.355 2.663 -23.176 1.00 93.88 263 LEU A C 1
ATOM 2087 O O . LEU A 1 263 ? 15.899 1.541 -22.981 1.00 93.88 263 LEU A O 1
ATOM 2091 N N . GLU A 1 264 ? 17.172 2.942 -24.196 1.00 93.69 264 GLU A N 1
ATOM 2092 C CA . GLU A 1 264 ? 17.583 2.002 -25.249 1.00 93.69 264 GLU A CA 1
ATOM 2093 C C . GLU A 1 264 ? 18.013 0.622 -24.719 1.00 93.69 264 GLU A C 1
ATOM 2095 O O . GLU A 1 264 ? 17.532 -0.370 -25.265 1.00 93.69 264 GLU A O 1
ATOM 2100 N N . PRO A 1 265 ? 18.807 0.503 -23.630 1.00 95.81 265 PRO A N 1
ATOM 2101 C CA . PRO A 1 265 ? 19.228 -0.807 -23.124 1.00 95.81 265 PRO A CA 1
ATOM 2102 C C . PRO A 1 265 ? 18.086 -1.712 -22.642 1.00 95.81 265 PRO A C 1
ATOM 2104 O O . PRO A 1 265 ? 18.298 -2.907 -22.464 1.00 95.81 265 PRO A O 1
ATOM 2107 N N . TRP A 1 266 ? 16.899 -1.152 -22.401 1.00 95.75 266 TRP A N 1
ATOM 2108 C CA . TRP A 1 266 ? 15.714 -1.869 -21.924 1.00 95.75 266 TRP A CA 1
ATOM 2109 C C . TRP A 1 266 ? 14.519 -1.686 -22.858 1.00 95.75 266 TRP A C 1
ATOM 2111 O O . TRP A 1 266 ? 13.380 -1.898 -22.443 1.00 95.75 266 TRP A O 1
ATOM 2121 N N . TRP A 1 267 ? 14.756 -1.262 -24.103 1.00 92.69 267 TRP A N 1
ATOM 2122 C CA . TRP A 1 267 ? 13.669 -0.942 -25.021 1.00 92.69 267 TRP A CA 1
ATOM 2123 C C . TRP A 1 267 ? 12.780 -2.153 -25.317 1.00 92.69 267 TRP A C 1
ATOM 2125 O O . TRP A 1 267 ? 11.568 -1.993 -25.361 1.00 92.69 267 TRP A O 1
ATOM 2135 N N . ASP A 1 268 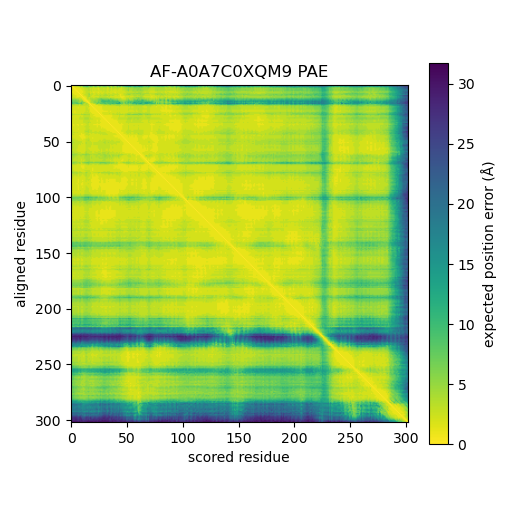? 13.346 -3.359 -25.392 1.00 93.75 268 ASP A N 1
ATOM 2136 C CA . ASP A 1 268 ? 12.585 -4.601 -25.599 1.00 93.75 268 ASP A CA 1
ATOM 2137 C C . ASP A 1 268 ? 11.541 -4.848 -24.489 1.00 93.75 268 ASP A C 1
ATOM 2139 O O . ASP A 1 268 ? 10.454 -5.360 -24.742 1.00 93.75 268 ASP A O 1
ATOM 2143 N N . GLU A 1 269 ? 11.831 -4.433 -23.250 1.00 93.62 269 GLU A N 1
ATOM 2144 C CA . GLU A 1 269 ? 10.895 -4.526 -22.116 1.00 93.62 269 GLU A CA 1
ATOM 2145 C C . GLU A 1 269 ? 9.854 -3.390 -22.117 1.00 93.62 269 GLU A C 1
ATOM 2147 O O . GLU A 1 269 ? 8.777 -3.515 -21.525 1.00 93.62 269 GLU A O 1
ATOM 2152 N N . LEU A 1 270 ? 10.190 -2.263 -22.751 1.00 91.25 270 LEU A N 1
ATOM 2153 C CA . LEU A 1 270 ? 9.430 -1.012 -22.739 1.00 91.25 270 LEU A CA 1
ATOM 2154 C C . LEU A 1 270 ? 8.587 -0.794 -23.997 1.00 91.25 270 LEU A C 1
ATOM 2156 O O . LEU A 1 270 ? 7.689 0.044 -23.967 1.00 91.25 270 LEU A O 1
ATOM 2160 N N . GLU A 1 271 ? 8.848 -1.517 -25.085 1.00 90.88 271 GLU A N 1
ATOM 2161 C CA . GLU A 1 271 ? 8.190 -1.317 -26.380 1.00 90.88 271 GLU A CA 1
ATOM 2162 C C . GLU A 1 271 ? 6.664 -1.430 -26.253 1.00 90.88 271 GLU A C 1
ATOM 2164 O O . GLU A 1 271 ? 5.928 -0.528 -26.655 1.00 90.88 271 GLU A O 1
ATOM 2169 N N . ASP A 1 272 ? 6.197 -2.466 -25.554 1.00 88.38 272 ASP A N 1
ATOM 2170 C CA . ASP A 1 272 ? 4.781 -2.693 -25.240 1.00 88.38 272 ASP A CA 1
ATOM 2171 C C . ASP A 1 272 ? 4.185 -1.683 -24.239 1.00 88.38 272 ASP A C 1
ATOM 2173 O O . ASP A 1 272 ? 2.979 -1.693 -23.978 1.00 88.38 272 ASP A O 1
ATOM 2177 N N . LEU A 1 273 ? 5.028 -0.862 -23.614 1.00 90.44 273 LEU A N 1
ATOM 2178 C CA . LEU A 1 273 ? 4.665 0.141 -22.613 1.00 90.44 273 LEU A CA 1
ATOM 2179 C C . LEU A 1 273 ? 4.880 1.564 -23.128 1.00 90.44 273 LEU A C 1
ATOM 2181 O O . LEU A 1 273 ? 4.774 2.503 -22.340 1.00 90.44 273 LEU A O 1
ATOM 2185 N N . LYS A 1 274 ? 5.177 1.744 -24.421 1.00 90.44 274 LYS A N 1
ATOM 2186 C CA . LYS A 1 274 ? 5.569 3.037 -24.991 1.00 90.44 274 LYS A CA 1
ATOM 2187 C C . LYS A 1 274 ? 4.630 4.179 -24.592 1.00 90.44 274 LYS A C 1
ATOM 2189 O O . LYS A 1 274 ? 5.108 5.207 -24.133 1.00 90.44 274 LYS A O 1
ATOM 2194 N N . ASP A 1 275 ? 3.316 3.983 -24.682 1.00 88.19 275 ASP A N 1
ATOM 2195 C CA . ASP A 1 275 ? 2.343 5.029 -24.337 1.00 88.19 275 ASP A CA 1
ATOM 2196 C C . ASP A 1 275 ? 2.389 5.409 -22.842 1.00 88.19 275 ASP A C 1
ATOM 2198 O O . ASP A 1 275 ? 2.243 6.579 -22.477 1.00 88.19 275 ASP A O 1
ATOM 2202 N N . LEU A 1 276 ? 2.635 4.431 -21.959 1.00 87.94 276 LEU A N 1
ATOM 2203 C CA . LEU A 1 276 ? 2.815 4.667 -20.521 1.00 87.94 276 LEU A CA 1
ATOM 2204 C C . LEU A 1 276 ? 4.125 5.411 -20.244 1.00 87.94 276 LEU A C 1
ATOM 2206 O O . LEU A 1 276 ? 4.149 6.326 -19.421 1.00 87.94 276 LEU A O 1
ATOM 2210 N N . VAL A 1 277 ? 5.199 5.041 -20.946 1.00 89.81 277 VAL A N 1
ATOM 2211 C CA . VAL A 1 277 ? 6.499 5.716 -20.862 1.00 89.81 277 VAL A CA 1
ATOM 2212 C C . VAL A 1 277 ? 6.371 7.165 -21.327 1.00 89.81 277 VAL A C 1
ATOM 2214 O O . VAL A 1 277 ? 6.769 8.067 -20.596 1.00 89.81 277 VAL A O 1
ATOM 2217 N N . ASP A 1 278 ? 5.761 7.407 -22.486 1.00 87.62 278 ASP A N 1
ATOM 2218 C CA . ASP A 1 278 ? 5.562 8.752 -23.033 1.00 87.62 278 ASP A CA 1
ATOM 2219 C C . ASP A 1 278 ? 4.752 9.627 -22.060 1.00 87.62 278 ASP A C 1
ATOM 2221 O O . ASP A 1 278 ? 5.152 10.755 -21.760 1.00 87.62 278 ASP A O 1
ATOM 2225 N N . THR A 1 279 ? 3.687 9.072 -21.470 1.00 85.44 279 THR A N 1
ATOM 2226 C CA . THR A 1 279 ? 2.882 9.756 -20.444 1.00 85.44 279 THR A CA 1
ATOM 2227 C C . THR A 1 279 ? 3.711 10.116 -19.206 1.00 85.44 279 THR A C 1
ATOM 2229 O O . THR A 1 279 ? 3.622 11.239 -18.701 1.00 85.44 279 THR A O 1
ATOM 2232 N N . TYR A 1 280 ? 4.541 9.191 -18.712 1.00 85.62 280 TYR A N 1
ATOM 2233 C CA . TYR A 1 280 ? 5.428 9.449 -17.573 1.00 85.62 280 TYR A CA 1
ATOM 2234 C C . TYR A 1 280 ? 6.405 10.594 -17.866 1.00 85.62 280 TYR A C 1
ATOM 2236 O O . TYR A 1 280 ? 6.553 11.518 -17.057 1.00 85.62 280 TYR A O 1
ATOM 2244 N N . LEU A 1 281 ? 7.051 10.545 -19.035 1.00 86.62 281 LEU A N 1
ATOM 2245 C CA . LEU A 1 281 ? 8.027 11.544 -19.467 1.00 86.62 281 LEU A CA 1
ATOM 2246 C C . LEU A 1 281 ? 7.386 12.931 -19.600 1.00 86.62 281 LEU A C 1
ATOM 2248 O O . LEU A 1 281 ? 7.979 13.914 -19.155 1.00 86.62 281 LEU A O 1
ATOM 2252 N N . ASP A 1 282 ? 6.167 13.027 -20.133 1.00 83.12 282 ASP A N 1
ATOM 2253 C CA . ASP A 1 282 ? 5.446 14.300 -20.271 1.00 83.12 282 ASP A CA 1
ATOM 2254 C C . ASP A 1 282 ? 5.085 14.928 -18.921 1.00 83.12 282 ASP A C 1
ATOM 2256 O O . ASP A 1 282 ? 5.313 16.120 -18.694 1.00 83.12 282 ASP A O 1
ATOM 2260 N N . LEU A 1 283 ? 4.597 14.125 -17.975 1.00 77.88 283 LEU A N 1
ATOM 2261 C CA . LEU A 1 283 ? 4.254 14.612 -16.637 1.00 77.88 283 LEU A CA 1
ATOM 2262 C C . LEU A 1 283 ? 5.485 15.099 -15.858 1.00 77.88 283 LEU A C 1
ATOM 2264 O O . LEU A 1 283 ? 5.427 16.105 -15.139 1.00 77.88 283 LEU A O 1
ATOM 2268 N N . ARG A 1 284 ? 6.609 14.385 -15.976 1.00 78.12 284 ARG A N 1
ATOM 2269 C CA . ARG A 1 284 ? 7.837 14.686 -15.227 1.00 78.12 284 ARG A CA 1
ATOM 2270 C C . ARG A 1 284 ? 8.652 15.812 -15.854 1.00 78.12 284 ARG A C 1
ATOM 2272 O O . ARG A 1 284 ? 9.125 16.673 -15.110 1.00 78.12 284 ARG A O 1
ATOM 2279 N N . SER A 1 285 ? 8.752 15.863 -17.180 1.00 70.69 285 SER A N 1
ATOM 2280 C CA . SER A 1 285 ? 9.415 16.966 -17.889 1.00 70.69 285 SER A CA 1
ATOM 2281 C C . SER A 1 285 ? 8.735 18.307 -17.595 1.00 70.69 285 SER A C 1
ATOM 2283 O O . SER A 1 285 ? 9.414 19.255 -17.205 1.00 70.69 285 SER A O 1
ATOM 2285 N N . GLY A 1 286 ? 7.397 18.369 -17.618 1.00 65.44 286 GLY A N 1
ATOM 2286 C CA . GLY A 1 286 ? 6.648 19.581 -17.264 1.00 65.44 286 GLY A CA 1
ATOM 2287 C C . GLY A 1 286 ? 6.915 20.078 -15.834 1.00 65.44 286 GLY A C 1
ATOM 2288 O O . GLY A 1 286 ? 7.077 21.281 -15.607 1.00 65.44 286 GLY A O 1
ATOM 2289 N N . ARG A 1 287 ? 7.037 19.163 -14.859 1.00 62.91 287 ARG A N 1
ATOM 2290 C CA . ARG A 1 287 ? 7.440 19.505 -13.478 1.00 62.91 287 ARG A CA 1
ATOM 2291 C C . ARG A 1 287 ? 8.881 20.011 -13.401 1.00 62.91 287 ARG A C 1
ATOM 2293 O O . ARG A 1 287 ? 9.141 20.986 -12.695 1.00 62.91 287 ARG A O 1
ATOM 2300 N N . LEU A 1 288 ? 9.810 19.366 -14.105 1.00 59.94 288 LEU A N 1
ATOM 2301 C CA . LEU A 1 288 ? 11.223 19.755 -14.117 1.00 59.94 288 LEU A CA 1
ATOM 2302 C C . LEU A 1 288 ? 11.432 21.113 -14.789 1.00 59.94 288 LEU A C 1
ATOM 2304 O O . LEU A 1 288 ? 12.190 21.934 -14.276 1.00 59.94 288 LEU A O 1
ATOM 2308 N N . ASP A 1 289 ? 10.725 21.393 -15.878 1.00 59.12 289 ASP A N 1
ATOM 2309 C CA . ASP A 1 289 ? 10.779 22.687 -16.557 1.00 59.12 289 ASP A CA 1
ATOM 2310 C C . ASP A 1 289 ? 10.208 23.810 -15.693 1.00 59.12 289 ASP A C 1
ATOM 2312 O O . ASP A 1 289 ? 10.792 24.895 -15.621 1.00 59.12 289 ASP A O 1
ATOM 2316 N N . MET A 1 290 ? 9.114 23.547 -14.974 1.00 57.81 290 MET A N 1
ATOM 2317 C CA . MET A 1 290 ? 8.580 24.481 -13.983 1.00 57.81 290 MET A CA 1
ATOM 2318 C C . MET A 1 290 ? 9.609 24.771 -12.878 1.00 57.81 290 MET A C 1
ATOM 2320 O O . MET A 1 290 ? 9.860 25.935 -12.566 1.00 57.81 290 MET A O 1
ATOM 2324 N N . LEU A 1 291 ? 10.259 23.739 -12.329 1.00 56.53 291 LEU A N 1
ATOM 2325 C CA . LEU A 1 291 ? 11.305 23.896 -11.311 1.00 56.53 291 LEU A CA 1
ATOM 2326 C C . LEU A 1 291 ? 12.524 24.661 -11.838 1.00 56.53 291 LEU A C 1
ATOM 2328 O O . LEU A 1 291 ? 13.022 25.556 -11.156 1.00 56.53 291 LEU A O 1
ATOM 2332 N N . LYS A 1 292 ? 12.986 24.368 -13.059 1.00 62.62 292 LYS A N 1
ATOM 2333 C CA . LYS A 1 292 ? 14.092 25.093 -13.708 1.00 62.62 292 LYS A CA 1
ATOM 2334 C C . LYS A 1 292 ? 13.761 26.577 -13.889 1.00 62.62 292 LYS A C 1
ATOM 2336 O O . LYS A 1 292 ? 14.634 27.409 -13.648 1.00 62.62 292 LYS A O 1
ATOM 2341 N N . ARG A 1 293 ? 12.523 26.920 -14.274 1.00 58.16 293 ARG A N 1
ATOM 2342 C CA . ARG A 1 293 ? 12.061 28.320 -14.375 1.00 58.16 293 ARG A CA 1
ATOM 2343 C C . ARG A 1 293 ? 12.078 29.012 -13.015 1.00 58.16 293 ARG A C 1
ATOM 2345 O O . ARG A 1 293 ? 12.732 30.037 -12.887 1.00 58.16 293 ARG A O 1
ATOM 2352 N N . ILE A 1 294 ? 11.485 28.394 -11.991 1.00 58.38 294 ILE A N 1
ATOM 2353 C CA . ILE A 1 294 ? 11.487 28.930 -10.619 1.00 58.38 294 ILE A CA 1
ATOM 2354 C C . ILE A 1 294 ? 12.923 29.157 -10.119 1.00 58.38 294 ILE A C 1
ATOM 2356 O O . ILE A 1 294 ? 13.241 30.222 -9.599 1.00 58.38 294 ILE A O 1
ATOM 2360 N N . LEU A 1 295 ? 13.820 28.185 -10.307 1.00 51.09 295 LEU A N 1
ATOM 2361 C CA . LEU A 1 295 ? 15.223 28.300 -9.892 1.00 51.09 295 LEU A CA 1
ATOM 2362 C C . LEU A 1 295 ? 15.992 29.370 -10.678 1.00 51.09 295 LEU A C 1
ATOM 2364 O O . LEU A 1 295 ? 16.894 29.999 -10.126 1.00 51.09 295 LEU A O 1
ATOM 2368 N N . LYS A 1 296 ? 15.656 29.582 -11.954 1.00 54.56 296 LYS A N 1
ATOM 2369 C CA . LYS A 1 296 ? 16.222 30.660 -12.770 1.00 54.56 296 LYS A CA 1
ATOM 2370 C C . LYS A 1 296 ? 15.763 32.025 -12.259 1.00 54.56 296 LYS A C 1
ATOM 2372 O O . LYS A 1 296 ? 16.612 32.882 -12.039 1.00 54.56 296 LYS A O 1
ATOM 2377 N N . ASP A 1 297 ? 14.470 32.181 -11.989 1.00 53.59 297 ASP A N 1
ATOM 2378 C CA . ASP A 1 297 ? 13.881 33.425 -11.481 1.00 53.59 297 ASP A CA 1
ATOM 2379 C C . ASP A 1 297 ? 14.408 33.779 -10.078 1.00 53.59 297 ASP A C 1
ATOM 2381 O O . ASP A 1 297 ? 14.608 34.951 -9.758 1.00 53.59 297 ASP A O 1
ATOM 2385 N N . LEU A 1 298 ? 14.707 32.772 -9.248 1.00 42.38 298 LEU A N 1
ATOM 2386 C CA . LEU A 1 298 ? 15.354 32.955 -7.942 1.00 42.38 298 LEU A CA 1
ATOM 2387 C C . LEU A 1 298 ? 16.832 33.364 -8.047 1.00 42.38 298 LEU A C 1
ATOM 2389 O O . LEU A 1 298 ? 17.347 34.013 -7.142 1.00 42.38 298 LEU A O 1
ATOM 2393 N N . ARG A 1 299 ? 17.528 33.000 -9.131 1.00 46.62 299 ARG A N 1
ATOM 2394 C CA . ARG A 1 299 ? 18.931 33.390 -9.367 1.00 46.62 299 ARG A CA 1
ATOM 2395 C C . ARG A 1 299 ? 19.081 34.779 -9.980 1.00 46.62 299 ARG A C 1
ATOM 2397 O O . ARG A 1 299 ? 20.150 35.356 -9.854 1.00 46.62 299 ARG A O 1
ATOM 2404 N N . THR A 1 300 ? 18.056 35.292 -10.655 1.00 52.00 300 THR A N 1
ATOM 2405 C CA . THR A 1 300 ? 18.073 36.626 -11.283 1.00 52.00 300 THR A CA 1
ATOM 2406 C C . THR A 1 300 ? 17.543 37.743 -10.382 1.00 52.00 300 THR A C 1
ATOM 2408 O O . THR A 1 300 ? 17.659 38.904 -10.751 1.00 52.00 300 THR A O 1
ATOM 2411 N N . ASN A 1 301 ? 16.945 37.403 -9.235 1.00 44.19 301 ASN A N 1
ATOM 2412 C CA . ASN A 1 301 ? 16.396 38.352 -8.256 1.00 44.19 301 ASN A CA 1
ATOM 2413 C C . ASN A 1 301 ? 17.262 38.499 -6.982 1.00 44.19 301 ASN A C 1
ATOM 2415 O O . ASN A 1 301 ? 16.791 39.065 -5.997 1.00 44.19 301 ASN A O 1
ATOM 2419 N N . ASN A 1 302 ? 18.504 38.004 -7.011 1.00 40.28 302 ASN A N 1
ATOM 2420 C CA . ASN A 1 302 ? 19.584 38.308 -6.059 1.00 40.28 302 ASN A CA 1
ATOM 2421 C C . ASN A 1 302 ? 20.693 39.071 -6.788 1.00 40.28 302 ASN A C 1
ATOM 2423 O O . ASN A 1 302 ? 21.431 39.810 -6.103 1.00 40.28 302 ASN A O 1
#

pLDDT: mean 88.28, std 12.9, range [37.69, 98.62]

Nearest PDB structures (foldseek):
  6cpt-assembly1_A  TM=1.375E-01  e=1.979E+00  Candida albicans
  5iz8-assembly2_B  TM=1.762E-01  e=4.890E+00  Homo sapiens

Radius of gyration: 20.52 Å; Cα contacts (8 Å, |Δi|>4): 405; chains: 1; bounding box: 42×63×52 Å

Foldseek 3Di:
DPQLVLQCQAEPPNVLSPVLSVLLVQQFDPLLVQLLVQLSVQARHEYQDEFLFLLLVVCLLVLHQWDDDPRYTYHHQAPVDRLLSSLRSQLNSNLSSLVQDPPDLLSLLLSLLLSNLRSVLSVSLVLCVVVQVLLLVCQLVQEPQDALVCLSNPHLSNLLNNQCNPDRSVVSSVQCVVDSCRSVVVSVPGDDDLSSLLSNLSSCVNNVHDDPVSVVSDDDHDYDPPDNSPDDPSCRSHDPSSVVSSVLLLVLLCDVVCNCVSCVVSCVSCVVVVVSSVVSSVVNNVVVVVVVVVVVVVVVVD